Protein AF-A0AB73K663-F1 (afdb_monomer_lite)

Secondary structure (DSSP, 8-state):
-PPPPHHHHHHHHHHHHHTT-----EESTT--EEEESSS--EEEESTT--EEEE-SS--EEEESTT--EEEE-SS-EEEEESTT--EEEESSS-EEEEESTT--EEEE-SS-EEEEESTT--EEEESTT-EEEEESTT-EEEEESTT-EEEEESTT-EEEEESTT-EEEESSSEEEEEEE-TTS-EEEEEEEETTSEETTEE--TT-EEEE-TTS-EEEE-HHHHHHHH----

Radius of gyration: 21.31 Å; chains: 1; bounding box: 78×28×54 Å

Foldseek 3Di:
DDDDDPVVVVVVVVVVCVVPPDPAEFEEALTEEEEEDPPDHHEYAYANYEYEYEHNCEDYEYEEANHEYEYEDHVEEYEYEYHCHEYEYEDPPYEYEYEEACHEYEYEHLCYEYEYHEANYEWEYEHALYEWYYEYACYETEYEEFLYETEYHDHQYEYEYHWHFYKYAAQWHKYWYFFADPVGHTDDIFMDTQQDDTVVDHRHHGWMWDQDPVRDTDTDDPVRSCVRNDDDD

pLDDT: mean 89.31, std 12.71, range [42.0, 98.75]

Structure (mmCIF, N/CA/C/O backbone):
data_AF-A0AB73K663-F1
#
_entry.id   AF-A0AB73K663-F1
#
loop_
_atom_site.group_PDB
_atom_site.id
_atom_site.type_symbol
_atom_site.label_atom_id
_atom_site.label_alt_id
_atom_site.label_comp_id
_atom_site.label_asym_id
_atom_site.label_entity_id
_atom_site.label_seq_id
_atom_site.pdbx_PDB_ins_code
_atom_site.Cartn_x
_atom_site.Cartn_y
_atom_site.Cartn_z
_atom_site.occupancy
_atom_site.B_iso_or_equiv
_atom_site.auth_seq_id
_atom_site.auth_comp_id
_atom_site.auth_asym_id
_atom_site.auth_atom_id
_atom_site.pdbx_PDB_model_num
ATOM 1 N N . MET A 1 1 ? 56.878 -3.984 -24.489 1.00 47.00 1 MET A N 1
ATOM 2 C CA . MET A 1 1 ? 55.448 -3.986 -24.084 1.00 47.00 1 MET A CA 1
ATOM 3 C C . MET A 1 1 ? 54.931 -5.421 -24.028 1.00 47.00 1 MET A C 1
ATOM 5 O O . MET A 1 1 ? 55.036 -6.107 -25.037 1.00 47.00 1 MET A O 1
ATOM 9 N N . LYS A 1 2 ? 54.383 -5.896 -22.898 1.00 51.78 2 LYS A N 1
ATOM 10 C CA . LYS A 1 2 ? 53.690 -7.202 -22.848 1.00 51.78 2 LYS A CA 1
ATOM 11 C C . LYS A 1 2 ? 52.298 -7.058 -23.487 1.00 51.78 2 LYS A C 1
ATOM 13 O O . LYS A 1 2 ? 51.559 -6.154 -23.107 1.00 51.78 2 LYS A O 1
ATOM 18 N N . LYS A 1 3 ? 51.945 -7.912 -24.458 1.00 56.84 3 LYS A N 1
ATOM 19 C CA . LYS A 1 3 ? 50.601 -7.924 -25.075 1.00 56.84 3 LYS A CA 1
ATOM 20 C C . LYS A 1 3 ? 49.554 -8.358 -24.034 1.00 56.84 3 LYS A C 1
ATOM 22 O O . LYS A 1 3 ? 49.736 -9.376 -23.373 1.00 56.8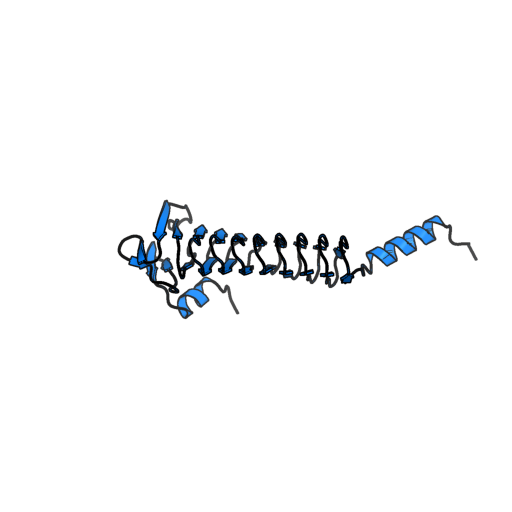4 3 LYS A O 1
ATOM 27 N N . GLU A 1 4 ? 48.461 -7.603 -23.905 1.00 71.69 4 GLU A N 1
ATOM 28 C CA . GLU A 1 4 ? 47.293 -7.982 -23.091 1.00 71.69 4 GLU A CA 1
ATOM 29 C C . GLU A 1 4 ? 46.678 -9.266 -23.683 1.00 71.69 4 GLU A C 1
ATOM 31 O O . GLU A 1 4 ? 46.256 -9.267 -24.841 1.00 71.69 4 GLU A O 1
ATOM 36 N N . ASN A 1 5 ? 46.643 -10.367 -22.919 1.00 82.94 5 ASN A N 1
ATOM 37 C CA . ASN A 1 5 ? 45.993 -11.605 -23.364 1.00 82.94 5 ASN A CA 1
ATOM 38 C C . ASN A 1 5 ? 44.483 -11.355 -23.563 1.00 82.94 5 ASN A C 1
ATOM 40 O O . ASN A 1 5 ? 43.844 -10.657 -22.771 1.00 82.94 5 ASN A O 1
ATOM 44 N N . PHE A 1 6 ? 43.914 -11.948 -24.613 1.00 76.25 6 PHE A N 1
ATOM 45 C CA . PHE A 1 6 ? 42.506 -11.871 -25.005 1.00 76.25 6 PHE A CA 1
ATOM 46 C C . PHE A 1 6 ? 41.534 -12.090 -23.832 1.00 76.25 6 PHE A C 1
ATOM 48 O O . PHE A 1 6 ? 40.562 -11.346 -23.692 1.00 76.25 6 PHE A O 1
ATOM 55 N N . LEU A 1 7 ? 41.850 -13.025 -22.928 1.00 71.38 7 LEU A N 1
ATOM 56 C CA . LEU A 1 7 ? 41.056 -13.297 -21.727 1.00 71.38 7 LEU A CA 1
ATOM 57 C C . LEU A 1 7 ? 40.954 -12.078 -20.787 1.00 71.38 7 LEU A C 1
ATOM 59 O O . LEU A 1 7 ? 39.864 -11.730 -20.336 1.00 71.38 7 LEU A O 1
ATOM 63 N N . ASN A 1 8 ? 42.056 -11.354 -20.563 1.00 80.38 8 ASN A N 1
ATOM 64 C CA . ASN A 1 8 ? 42.059 -10.140 -19.736 1.00 80.38 8 ASN A CA 1
ATOM 65 C C . ASN A 1 8 ? 41.263 -9.004 -20.396 1.00 80.38 8 ASN A C 1
ATOM 67 O O . ASN A 1 8 ? 40.557 -8.262 -19.712 1.00 80.38 8 ASN A O 1
ATOM 71 N N . LYS A 1 9 ? 41.292 -8.922 -21.732 1.00 82.56 9 LYS A N 1
ATOM 72 C CA . LYS A 1 9 ? 40.489 -7.971 -22.515 1.00 82.56 9 LYS A CA 1
ATOM 73 C C . LYS A 1 9 ? 38.982 -8.259 -22.400 1.00 82.56 9 LYS A C 1
ATOM 75 O O . LYS A 1 9 ? 38.191 -7.316 -22.335 1.00 82.56 9 LYS A O 1
ATOM 80 N N . ILE A 1 10 ? 38.585 -9.535 -22.318 1.00 78.50 10 ILE A N 1
ATOM 81 C CA . ILE A 1 10 ? 37.202 -9.962 -22.031 1.00 78.50 10 ILE A CA 1
ATOM 82 C C . ILE A 1 10 ? 36.814 -9.611 -20.591 1.00 78.50 10 ILE A C 1
ATOM 84 O O . ILE A 1 10 ? 35.824 -8.910 -20.393 1.00 78.50 10 ILE A O 1
ATOM 88 N N . ILE A 1 11 ? 37.615 -10.004 -19.594 1.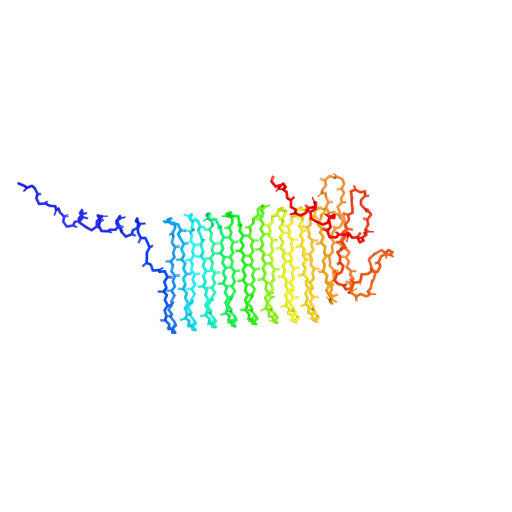00 78.31 11 ILE A N 1
ATOM 89 C CA . ILE A 1 11 ? 37.354 -9.711 -18.172 1.00 78.31 11 ILE A CA 1
ATOM 90 C C . ILE A 1 11 ? 37.218 -8.197 -17.941 1.00 78.31 11 ILE A C 1
ATOM 92 O O . ILE A 1 11 ? 36.313 -7.750 -17.236 1.00 78.31 11 ILE A O 1
ATOM 96 N N . ARG A 1 12 ? 38.058 -7.382 -18.592 1.00 79.19 12 ARG A N 1
ATOM 97 C CA . ARG A 1 12 ? 37.991 -5.914 -18.541 1.00 79.19 12 ARG A CA 1
ATOM 98 C C . ARG A 1 12 ? 36.731 -5.347 -19.206 1.00 79.19 12 ARG A C 1
ATOM 100 O O . ARG A 1 12 ? 36.163 -4.389 -18.683 1.00 79.19 12 ARG A O 1
ATOM 107 N N . LYS A 1 13 ? 36.264 -5.928 -20.321 1.00 70.00 13 LYS A N 1
ATOM 108 C CA . LYS A 1 13 ? 34.968 -5.573 -20.934 1.00 70.00 13 LYS A CA 1
ATOM 109 C C . LYS A 1 13 ? 33.795 -5.926 -20.019 1.00 70.00 13 LYS A C 1
ATOM 111 O O . LYS A 1 13 ? 32.935 -5.075 -19.821 1.00 70.00 13 LYS A O 1
ATOM 116 N N . LEU A 1 14 ? 33.785 -7.126 -19.438 1.00 65.56 14 LEU A N 1
ATOM 117 C CA . LEU A 1 14 ? 32.731 -7.580 -18.525 1.00 65.56 14 LEU A CA 1
ATOM 118 C C . LEU A 1 14 ? 32.664 -6.695 -17.276 1.00 65.56 14 LEU A C 1
ATOM 120 O O . LEU A 1 14 ? 31.609 -6.138 -16.994 1.00 65.56 14 LEU A O 1
ATOM 124 N N . LYS A 1 15 ? 33.793 -6.441 -16.598 1.00 65.19 15 LYS A N 1
ATOM 125 C CA . LYS A 1 15 ? 33.840 -5.500 -15.462 1.00 65.19 15 LYS A CA 1
ATOM 126 C C . LYS A 1 15 ? 33.312 -4.106 -15.832 1.00 65.19 15 LYS A C 1
ATOM 128 O O . LYS A 1 15 ? 32.588 -3.516 -15.043 1.00 65.19 15 LYS A O 1
ATOM 133 N N . LYS A 1 16 ? 33.606 -3.606 -17.040 1.00 60.12 16 LYS A N 1
ATOM 134 C CA . LYS A 1 16 ? 33.116 -2.306 -17.542 1.00 60.12 16 LYS A CA 1
ATOM 135 C C . LYS A 1 16 ? 31.622 -2.300 -17.917 1.00 60.12 16 LYS A C 1
ATOM 137 O O . LYS A 1 16 ? 31.024 -1.228 -17.921 1.00 60.12 16 LYS A O 1
ATOM 142 N N . LEU A 1 17 ? 31.039 -3.455 -18.248 1.00 54.88 17 LEU A N 1
ATOM 143 C CA . LEU A 1 17 ? 29.597 -3.631 -18.467 1.00 54.88 17 LEU A CA 1
ATOM 144 C C . LEU A 1 17 ? 28.854 -3.673 -17.127 1.00 54.88 17 LEU A C 1
ATOM 146 O O . LEU A 1 17 ? 27.936 -2.885 -16.915 1.00 54.88 17 LEU A O 1
ATOM 150 N N . PHE A 1 18 ? 29.308 -4.515 -16.194 1.00 54.59 18 PHE A N 1
ATOM 151 C CA . PHE A 1 18 ? 28.722 -4.617 -14.854 1.00 54.59 18 PHE A CA 1
ATOM 152 C C . PHE A 1 18 ? 28.886 -3.331 -14.030 1.00 54.59 18 PHE A C 1
ATOM 154 O O . PHE A 1 18 ? 27.997 -2.996 -13.260 1.00 54.59 18 PHE A O 1
ATOM 161 N N . SER A 1 19 ? 29.945 -2.540 -14.248 1.00 53.25 19 SER A N 1
ATOM 162 C CA . SER A 1 19 ? 30.101 -1.221 -13.616 1.00 53.25 19 SER A CA 1
ATOM 163 C C . SER A 1 19 ? 29.321 -0.084 -14.304 1.00 53.25 19 SER A C 1
ATOM 165 O O . SER A 1 19 ? 29.557 1.079 -13.978 1.00 53.25 19 SER A O 1
ATOM 167 N N . LYS A 1 20 ? 28.511 -0.366 -15.338 1.00 52.50 20 LYS A N 1
ATOM 168 C CA . LYS A 1 20 ? 27.787 0.641 -16.144 1.00 52.50 20 LYS A CA 1
ATOM 169 C C . LYS A 1 20 ? 26.475 0.102 -16.742 1.00 52.50 20 LYS A C 1
ATOM 171 O O . LYS A 1 20 ? 26.196 0.404 -17.905 1.00 52.50 20 LYS A O 1
ATOM 176 N N . SER A 1 21 ? 25.696 -0.709 -16.017 1.00 50.25 21 SER A N 1
ATOM 177 C CA . SER A 1 21 ? 24.482 -1.311 -16.599 1.00 50.25 21 SER A CA 1
ATOM 178 C C . SER A 1 21 ? 23.538 -0.217 -17.148 1.00 50.25 21 SER A C 1
ATOM 180 O O . SER A 1 21 ? 23.179 0.724 -16.442 1.00 50.25 21 SER A O 1
ATOM 182 N N . LYS A 1 22 ? 23.286 -0.263 -18.466 1.00 57.59 22 LYS A N 1
ATOM 183 C CA . LYS A 1 22 ? 22.646 0.806 -19.259 1.00 57.59 22 LYS A CA 1
ATOM 184 C C . LYS A 1 22 ? 21.790 0.240 -20.400 1.00 57.59 22 LYS A C 1
ATOM 186 O O . LYS A 1 22 ? 21.999 0.559 -21.569 1.00 57.59 22 LYS A O 1
ATOM 191 N N . ILE A 1 23 ? 20.809 -0.588 -20.059 1.00 58.38 23 ILE A N 1
ATOM 192 C CA . ILE A 1 23 ? 19.562 -0.632 -20.829 1.00 58.38 23 ILE A CA 1
ATOM 193 C C . ILE A 1 23 ? 18.526 -0.024 -19.894 1.00 58.38 23 ILE A C 1
ATOM 195 O O . ILE A 1 23 ? 18.179 -0.619 -18.880 1.00 58.38 23 ILE A O 1
ATOM 199 N N . ASN A 1 24 ? 18.141 1.216 -20.197 1.00 69.12 24 ASN A N 1
ATOM 200 C CA . ASN A 1 24 ? 17.258 2.022 -19.349 1.00 69.12 24 ASN A CA 1
ATOM 201 C C . ASN A 1 24 ? 15.938 2.358 -20.053 1.00 69.12 24 ASN A C 1
ATOM 203 O O . ASN A 1 24 ? 15.071 2.951 -19.425 1.00 69.12 24 ASN A O 1
ATOM 207 N N . LYS A 1 25 ? 15.807 2.021 -21.344 1.00 85.25 25 LYS A N 1
ATOM 208 C CA . LYS A 1 25 ? 14.566 2.097 -22.112 1.00 85.25 25 LYS A CA 1
ATOM 209 C C . LYS A 1 25 ? 14.544 1.002 -23.177 1.00 85.25 25 LYS A C 1
ATOM 211 O O . LYS A 1 25 ? 15.514 0.875 -23.926 1.00 85.25 25 LYS A O 1
ATOM 216 N N . THR A 1 26 ? 13.449 0.258 -23.265 1.00 89.06 26 THR A N 1
ATOM 217 C CA . THR A 1 26 ? 13.135 -0.643 -24.384 1.00 89.06 26 THR A CA 1
ATOM 218 C C . THR A 1 26 ? 11.791 -0.259 -25.002 1.00 89.06 26 THR A C 1
ATOM 220 O O . THR A 1 26 ? 10.928 0.308 -24.330 1.00 89.06 26 THR A O 1
ATOM 223 N N . LEU A 1 27 ? 11.637 -0.504 -26.305 1.00 92.19 27 LEU A N 1
ATOM 224 C CA . LEU A 1 27 ? 10.484 -0.083 -27.101 1.00 92.19 27 LEU A CA 1
ATOM 225 C C . LEU A 1 27 ? 10.046 -1.210 -28.034 1.00 92.19 27 LEU A C 1
ATOM 227 O O . LEU A 1 27 ? 10.890 -1.807 -28.699 1.00 92.19 27 LEU A O 1
ATOM 231 N N . GLY A 1 28 ? 8.735 -1.410 -28.155 1.00 90.94 28 GLY A N 1
ATOM 232 C CA . GLY A 1 28 ? 8.127 -2.372 -29.072 1.00 90.94 28 GLY A CA 1
ATOM 233 C C . GLY A 1 28 ? 7.597 -3.625 -28.377 1.00 90.94 28 GLY A C 1
ATOM 234 O O . GLY A 1 28 ? 7.756 -3.821 -27.172 1.00 90.94 28 GLY A O 1
ATOM 235 N N . LYS A 1 29 ? 6.924 -4.478 -29.155 1.00 92.44 29 LYS A N 1
ATOM 236 C CA . LYS A 1 29 ? 6.370 -5.751 -28.675 1.00 92.44 29 LYS A CA 1
ATOM 237 C C . LYS A 1 29 ? 7.499 -6.709 -28.283 1.00 92.44 29 LYS A C 1
ATOM 239 O O . LYS A 1 29 ? 8.509 -6.772 -28.981 1.00 92.44 29 LYS A O 1
ATOM 244 N N . ALA A 1 30 ? 7.316 -7.454 -27.194 1.00 91.88 30 ALA A N 1
ATOM 245 C CA . ALA A 1 30 ? 8.274 -8.432 -26.672 1.00 91.88 30 ALA A CA 1
ATOM 246 C C . ALA A 1 30 ? 9.674 -7.842 -26.390 1.00 91.88 30 ALA A C 1
ATOM 248 O O . ALA A 1 30 ? 10.694 -8.414 -26.775 1.00 91.88 30 ALA A O 1
ATOM 249 N N . SER A 1 31 ? 9.728 -6.680 -25.728 1.00 90.12 31 SER A N 1
ATOM 250 C CA . SER A 1 31 ? 10.958 -5.913 -25.485 1.00 90.12 31 SER A CA 1
ATOM 251 C C . SER A 1 31 ? 11.292 -5.805 -23.983 1.00 90.12 31 SER A C 1
ATOM 253 O O . SER A 1 31 ? 11.125 -4.737 -23.390 1.00 90.12 31 SER A O 1
ATOM 255 N N . PRO A 1 32 ? 11.765 -6.891 -23.339 1.00 90.19 32 PRO A N 1
ATOM 256 C CA . PRO A 1 32 ? 12.044 -6.939 -21.900 1.00 90.19 32 PRO A CA 1
ATOM 257 C C . PRO A 1 32 ? 13.270 -6.108 -21.481 1.00 90.19 32 PRO A C 1
ATOM 259 O O . PRO A 1 32 ? 14.216 -5.946 -22.253 1.00 90.19 32 PRO A O 1
ATOM 262 N N . CYS A 1 33 ? 13.303 -5.649 -20.224 1.00 85.25 33 CYS A N 1
ATOM 263 C CA . CYS A 1 33 ? 14.413 -4.882 -19.644 1.00 85.25 33 CYS A CA 1
ATOM 264 C C . CYS A 1 33 ? 14.878 -5.438 -18.285 1.00 85.25 33 CYS A C 1
ATOM 266 O O . CYS A 1 33 ? 14.091 -5.963 -17.499 1.00 85.25 33 CYS A O 1
ATOM 268 N N . VAL A 1 34 ? 16.171 -5.285 -17.980 1.00 87.88 34 VAL A N 1
ATOM 269 C CA . VAL A 1 34 ? 16.769 -5.616 -16.675 1.00 87.88 34 VAL A CA 1
ATOM 270 C C . VAL A 1 34 ? 17.766 -4.524 -16.282 1.00 87.88 34 VAL A C 1
ATOM 272 O O . VAL A 1 34 ? 18.630 -4.154 -17.076 1.00 87.88 34 VAL A O 1
ATOM 275 N N . THR A 1 35 ? 17.679 -4.027 -15.049 1.00 75.94 35 THR A N 1
ATOM 276 C CA . THR A 1 35 ? 18.525 -2.948 -14.516 1.00 75.94 35 THR A CA 1
ATOM 277 C C . THR A 1 35 ? 19.055 -3.299 -13.129 1.00 75.94 35 THR A C 1
ATOM 279 O O . THR A 1 35 ? 18.349 -3.892 -12.319 1.00 75.94 35 THR A O 1
ATOM 282 N N . LEU A 1 36 ? 20.292 -2.896 -12.828 1.00 72.94 36 LEU A N 1
ATOM 283 C CA . LEU A 1 36 ? 20.887 -3.019 -11.496 1.00 72.94 36 LEU A CA 1
ATOM 284 C C . LEU A 1 36 ? 21.568 -1.710 -11.043 1.00 72.94 36 LEU A C 1
ATOM 286 O O . LEU A 1 36 ? 21.831 -0.822 -11.857 1.00 72.94 36 LEU A O 1
ATOM 290 N N . MET A 1 37 ? 21.828 -1.610 -9.735 1.00 65.19 37 MET A N 1
ATOM 291 C CA . MET A 1 37 ? 22.565 -0.554 -9.016 1.00 65.19 37 MET A CA 1
ATOM 292 C C . MET A 1 37 ? 23.837 -0.077 -9.756 1.00 65.19 37 MET A C 1
ATOM 294 O O . MET A 1 37 ? 24.488 -0.865 -10.438 1.00 65.19 37 MET A O 1
ATOM 298 N N . SER A 1 38 ? 24.308 1.165 -9.621 1.00 57.31 38 SER A N 1
ATOM 299 C CA . SER A 1 38 ? 23.794 2.351 -8.918 1.00 57.31 38 SER A CA 1
ATOM 300 C C . SER A 1 38 ? 23.835 3.555 -9.898 1.00 57.31 38 SER A C 1
ATOM 302 O O . SER A 1 38 ? 24.778 3.679 -10.670 1.00 57.31 38 SER A O 1
ATOM 304 N N . GLU A 1 39 ? 22.852 4.459 -10.034 1.00 68.31 39 GLU A N 1
ATOM 305 C CA . GLU A 1 39 ? 21.677 4.717 -9.189 1.00 68.31 39 GLU A CA 1
ATOM 306 C C . GLU A 1 39 ? 20.292 4.439 -9.809 1.00 68.31 39 GLU A C 1
ATOM 308 O O . GLU A 1 39 ? 19.276 4.842 -9.255 1.00 68.31 39 GLU A O 1
ATOM 313 N N . SER A 1 40 ? 20.249 3.571 -10.830 1.00 66.06 40 SER A N 1
ATOM 314 C CA . SER A 1 40 ? 19.099 2.733 -11.270 1.00 66.06 40 SER A CA 1
ATOM 315 C C . SER A 1 40 ? 17.808 3.418 -11.767 1.00 66.06 40 SER A C 1
ATOM 317 O O . SER A 1 40 ? 17.081 4.047 -11.005 1.00 66.06 40 SER A O 1
ATOM 319 N N . LYS A 1 41 ? 17.469 3.173 -13.046 1.00 77.81 41 LYS A N 1
ATOM 320 C CA . LYS A 1 41 ? 16.155 3.411 -13.679 1.00 77.81 41 LYS A CA 1
ATOM 321 C C . LYS A 1 41 ? 15.930 2.416 -14.826 1.00 77.81 41 LYS A C 1
ATOM 323 O O . LYS A 1 41 ? 16.839 2.271 -15.643 1.00 77.81 41 LYS A O 1
ATOM 328 N N . SER A 1 42 ? 14.739 1.832 -14.941 1.00 81.38 42 SER A N 1
ATOM 329 C CA . SER A 1 42 ? 14.278 1.110 -16.140 1.00 81.38 42 SER A CA 1
ATOM 330 C C . SER A 1 42 ? 12.990 1.710 -16.703 1.00 81.38 42 SER A C 1
ATOM 332 O O . SER A 1 42 ? 12.135 2.179 -15.953 1.00 81.38 42 SER A O 1
ATOM 334 N N . GLU A 1 43 ? 12.846 1.668 -18.024 1.00 90.81 43 GLU A N 1
ATOM 335 C CA . GLU A 1 43 ? 11.631 2.010 -18.759 1.00 90.81 43 GLU A CA 1
ATOM 336 C C . GLU A 1 43 ? 11.382 0.940 -19.830 1.00 90.81 43 GLU A C 1
ATOM 338 O O . GLU A 1 43 ? 12.310 0.489 -20.501 1.00 90.81 43 GLU A O 1
ATOM 343 N N . THR A 1 44 ? 10.131 0.535 -20.004 1.00 91.38 44 THR A N 1
ATOM 344 C CA . THR A 1 44 ? 9.709 -0.385 -21.068 1.00 91.38 44 THR A CA 1
ATOM 345 C C . THR A 1 44 ? 8.390 0.115 -21.641 1.00 91.38 44 THR A C 1
ATOM 347 O O . THR A 1 44 ? 7.496 0.497 -20.885 1.00 91.38 44 THR A O 1
ATOM 350 N N . GLU A 1 45 ? 8.266 0.153 -22.966 1.00 95.44 45 GLU A N 1
ATOM 351 C CA . GLU A 1 45 ? 7.014 0.521 -23.630 1.00 95.44 45 GLU A CA 1
ATOM 352 C C . GLU A 1 45 ? 6.690 -0.463 -24.758 1.00 95.44 45 GLU A C 1
ATOM 354 O O . GLU A 1 45 ? 7.371 -0.517 -25.784 1.00 95.44 45 GLU A O 1
ATOM 359 N N . GLY A 1 46 ? 5.638 -1.249 -24.549 1.00 92.88 46 GLY A N 1
ATOM 360 C CA . GLY A 1 46 ? 5.135 -2.243 -25.485 1.00 92.88 46 GLY A CA 1
ATOM 361 C C . GLY A 1 46 ? 4.413 -3.395 -24.789 1.00 92.88 46 GLY A C 1
ATOM 362 O O . GLY A 1 46 ? 4.492 -3.570 -23.575 1.00 92.88 46 GLY A O 1
ATOM 363 N N . GLU A 1 47 ? 3.696 -4.177 -25.587 1.00 93.38 47 GLU A N 1
ATOM 364 C CA . GLU A 1 47 ? 3.036 -5.415 -25.168 1.00 93.38 47 GLU A CA 1
ATOM 365 C C . GLU A 1 47 ? 4.086 -6.520 -24.925 1.00 93.38 47 GLU A C 1
ATOM 367 O O . GLU A 1 47 ? 5.019 -6.656 -25.723 1.00 93.38 47 GLU A O 1
ATOM 372 N N . PHE A 1 48 ? 3.933 -7.334 -23.876 1.00 92.69 48 PHE A N 1
ATOM 373 C CA . PHE A 1 48 ? 4.896 -8.381 -23.475 1.00 92.69 48 PHE A CA 1
ATOM 374 C C . PHE A 1 48 ? 6.312 -7.868 -23.135 1.00 92.69 48 PHE A C 1
ATOM 376 O O . PHE A 1 48 ? 7.310 -8.537 -23.418 1.00 92.69 48 PHE A O 1
ATOM 383 N N . SER A 1 49 ? 6.428 -6.686 -22.533 1.00 93.81 49 SER A N 1
ATOM 384 C CA . SER A 1 49 ? 7.706 -6.018 -22.245 1.00 93.81 49 SER A CA 1
ATOM 385 C C . SER A 1 49 ? 7.950 -5.903 -20.730 1.00 93.81 49 SER A C 1
ATOM 387 O O . SER A 1 49 ? 7.803 -4.823 -20.162 1.00 93.81 49 SER A O 1
ATOM 389 N N . PRO A 1 50 ? 8.301 -7.007 -20.038 1.00 93.56 50 PRO A N 1
ATOM 390 C CA . PRO A 1 50 ? 8.528 -7.007 -18.594 1.00 93.56 50 PRO A CA 1
ATOM 391 C C . PRO A 1 50 ? 9.803 -6.249 -18.194 1.00 93.56 50 PRO A C 1
ATOM 393 O O . PRO A 1 50 ? 10.772 -6.201 -18.956 1.00 93.56 50 PRO A O 1
ATOM 396 N N . SER A 1 51 ? 9.846 -5.736 -16.960 1.00 92.06 51 SER A N 1
ATOM 397 C CA . SER A 1 51 ? 11.035 -5.089 -16.386 1.00 92.06 51 SER A CA 1
ATOM 398 C C . SER A 1 51 ? 11.444 -5.663 -15.026 1.00 92.06 51 SER A C 1
ATOM 400 O O . SER A 1 51 ? 10.606 -5.931 -14.169 1.00 92.06 51 SER A O 1
ATOM 402 N N . ALA A 1 52 ? 12.750 -5.790 -14.789 1.00 91.25 52 ALA A N 1
ATOM 403 C CA . ALA A 1 52 ? 13.319 -6.088 -13.474 1.00 91.25 52 ALA A CA 1
ATOM 404 C C . ALA A 1 52 ? 14.348 -5.019 -13.065 1.00 91.25 52 ALA A C 1
ATOM 406 O O . ALA A 1 52 ? 15.168 -4.604 -13.882 1.00 91.25 52 ALA A O 1
ATOM 407 N N . THR A 1 53 ? 14.340 -4.555 -11.812 1.00 85.69 53 THR A N 1
ATOM 408 C CA . THR A 1 53 ? 15.286 -3.547 -11.293 1.00 85.69 53 THR A CA 1
ATOM 409 C C . THR A 1 53 ? 15.790 -3.870 -9.880 1.00 85.69 53 THR A C 1
ATOM 411 O O . THR A 1 53 ? 15.024 -3.856 -8.930 1.00 85.69 53 THR A O 1
ATOM 414 N N . LEU A 1 54 ? 17.092 -4.090 -9.697 1.00 81.19 54 LEU A N 1
ATOM 415 C CA . LEU A 1 54 ? 17.721 -4.294 -8.376 1.00 81.19 54 LEU A CA 1
ATOM 416 C 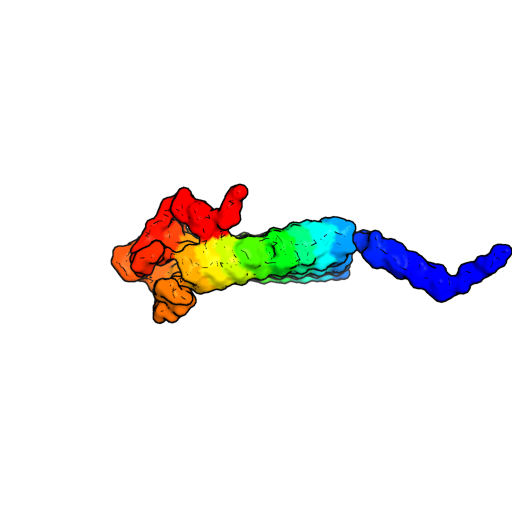C . LEU A 1 54 ? 18.640 -3.099 -8.056 1.00 81.19 54 LEU A C 1
ATOM 418 O O . LEU A 1 54 ? 19.756 -3.057 -8.562 1.00 81.19 54 LEU A O 1
ATOM 422 N N . GLY A 1 55 ? 18.183 -2.090 -7.311 1.00 71.25 55 GLY A N 1
ATOM 423 C CA . GLY A 1 55 ? 18.791 -0.748 -7.285 1.00 71.25 55 GLY A CA 1
ATOM 424 C C . GLY A 1 55 ? 19.555 -0.326 -6.017 1.00 71.25 55 GLY A C 1
ATOM 425 O O . GLY A 1 55 ? 19.424 -0.914 -4.963 1.00 71.25 55 GLY A O 1
ATOM 426 N N . ILE A 1 56 ? 20.354 0.737 -6.155 1.00 67.06 56 ILE A N 1
ATOM 427 C CA . ILE A 1 56 ? 20.756 1.727 -5.126 1.00 67.06 56 ILE A CA 1
ATOM 428 C C . ILE A 1 56 ? 20.913 2.997 -5.968 1.00 67.06 56 ILE A C 1
ATOM 430 O O . ILE A 1 56 ? 22.012 3.228 -6.437 1.00 67.06 56 ILE A O 1
ATOM 434 N N . GLN A 1 57 ? 19.892 3.752 -6.390 1.00 71.06 57 GLN A N 1
ATOM 435 C CA . GLN A 1 57 ? 18.754 4.226 -5.606 1.00 71.06 57 GLN A CA 1
ATOM 436 C C . GLN A 1 57 ? 17.364 4.011 -6.274 1.00 71.06 57 GLN A C 1
ATOM 438 O O . GLN A 1 57 ? 16.412 4.691 -5.916 1.00 71.06 57 GLN A O 1
ATOM 443 N N . SER A 1 58 ? 17.222 3.007 -7.151 1.00 72.12 58 SER A N 1
ATOM 444 C CA . SER A 1 58 ? 15.972 2.430 -7.710 1.00 72.12 58 SER A CA 1
ATOM 445 C C . SER A 1 58 ? 14.975 3.289 -8.513 1.00 72.12 58 SER A C 1
ATOM 447 O O . SER A 1 58 ? 14.619 4.410 -8.158 1.00 72.12 58 SER A O 1
ATOM 449 N N . GLN A 1 59 ? 14.413 2.666 -9.561 1.00 78.69 59 GLN A N 1
ATOM 450 C CA . GLN A 1 59 ? 13.194 3.055 -10.295 1.00 78.69 59 GLN A CA 1
ATOM 451 C C . GLN A 1 59 ? 12.891 2.019 -11.392 1.00 78.69 59 GLN A C 1
ATOM 453 O O . GLN A 1 59 ? 13.793 1.675 -12.155 1.00 78.69 59 GLN A O 1
ATOM 458 N N . SER A 1 60 ? 11.631 1.624 -11.564 1.00 82.75 60 SER A N 1
ATOM 459 C CA . SER A 1 60 ? 11.153 0.969 -12.790 1.00 82.75 60 SER A CA 1
ATOM 460 C C . SER A 1 60 ? 9.840 1.570 -13.285 1.00 82.75 60 SER A C 1
ATOM 462 O O . SER A 1 60 ? 9.002 2.004 -12.490 1.00 82.75 60 SER A O 1
ATOM 464 N N . TYR A 1 61 ? 9.679 1.612 -14.607 1.00 93.44 61 TYR A N 1
ATOM 465 C CA . TYR A 1 61 ? 8.440 1.963 -15.290 1.00 93.44 61 TYR A CA 1
ATOM 466 C C . TYR A 1 61 ? 8.160 0.967 -16.421 1.00 93.44 61 TYR A C 1
ATOM 468 O O . TYR A 1 61 ? 9.027 0.715 -17.262 1.00 93.44 61 TYR A O 1
ATOM 476 N N . THR A 1 62 ? 6.953 0.411 -16.464 1.00 94.88 62 THR A N 1
ATOM 477 C CA . THR A 1 62 ? 6.468 -0.372 -17.606 1.00 94.88 62 THR A CA 1
ATOM 478 C C . THR A 1 62 ? 5.169 0.215 -18.129 1.00 94.88 62 THR A C 1
ATOM 480 O O . THR A 1 62 ? 4.322 0.672 -17.359 1.00 94.88 62 THR A O 1
ATOM 483 N N . LYS A 1 63 ? 5.026 0.229 -19.452 1.00 97.06 63 LYS A N 1
ATOM 484 C CA . LYS A 1 63 ? 3.820 0.672 -20.141 1.00 97.06 63 LYS A CA 1
ATOM 485 C C . LYS A 1 63 ? 3.467 -0.312 -21.248 1.00 97.06 63 LYS A C 1
ATOM 487 O O . LYS A 1 63 ? 4.297 -0.604 -22.105 1.00 97.06 63 LYS A O 1
ATOM 492 N N . GLY A 1 64 ? 2.225 -0.769 -21.261 1.00 95.31 64 GLY A N 1
ATOM 493 C CA . GLY A 1 64 ? 1.717 -1.771 -22.188 1.00 95.31 64 GLY A CA 1
ATOM 494 C C . GLY A 1 64 ? 1.193 -3.003 -21.463 1.00 95.31 64 GLY A C 1
ATOM 495 O O . GLY A 1 64 ? 1.427 -3.201 -20.267 1.00 95.31 64 GLY A O 1
ATOM 496 N N . ASP A 1 65 ? 0.451 -3.812 -22.205 1.00 95.62 65 ASP A N 1
ATOM 497 C CA . ASP A 1 65 ? -0.246 -4.971 -21.664 1.00 95.62 65 ASP A CA 1
ATOM 498 C C . ASP A 1 65 ? 0.705 -6.165 -21.519 1.00 95.62 65 ASP A C 1
ATOM 500 O O . ASP A 1 65 ? 1.627 -6.348 -22.320 1.00 95.62 65 ASP A O 1
ATOM 504 N N . LEU A 1 66 ? 0.470 -6.994 -20.499 1.00 96.00 66 LEU A N 1
ATOM 505 C CA . LEU A 1 66 ? 1.280 -8.177 -20.182 1.00 96.00 66 LEU A CA 1
ATOM 506 C C . LEU A 1 66 ? 2.758 -7.824 -19.896 1.00 96.00 66 LEU A C 1
ATOM 508 O O . LEU A 1 66 ? 3.670 -8.598 -20.193 1.00 96.00 66 LEU A O 1
ATOM 512 N N . SER A 1 67 ? 2.988 -6.651 -19.293 1.00 96.06 67 SER A N 1
ATOM 513 C CA . SER A 1 67 ? 4.309 -6.052 -19.039 1.00 96.06 67 SER A CA 1
ATOM 514 C C . SER A 1 67 ? 4.560 -5.866 -17.531 1.00 96.06 67 SER A C 1
ATOM 516 O O . SER A 1 67 ? 4.525 -4.740 -17.023 1.00 96.06 67 SER A O 1
ATOM 518 N N . PRO A 1 68 ? 4.786 -6.961 -16.776 1.00 96.19 68 PRO A N 1
ATOM 519 C CA . PRO A 1 68 ? 4.997 -6.922 -15.330 1.00 96.19 68 PRO A CA 1
ATOM 520 C C . PRO A 1 68 ? 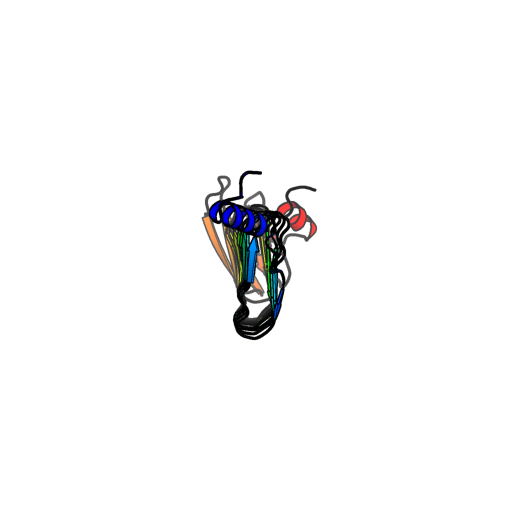6.309 -6.229 -14.936 1.00 96.19 68 PRO A C 1
ATOM 522 O O . PRO A 1 68 ? 7.270 -6.206 -15.707 1.00 96.19 68 PRO A O 1
ATOM 525 N N . SER A 1 69 ? 6.380 -5.731 -13.700 1.00 94.50 69 SER A N 1
ATOM 526 C CA . SER A 1 69 ? 7.583 -5.115 -13.133 1.00 94.50 69 SER A CA 1
ATOM 527 C C . SER A 1 69 ? 7.961 -5.680 -11.765 1.00 94.50 69 SER A C 1
ATOM 529 O O . SER A 1 69 ? 7.099 -5.921 -10.919 1.00 94.50 69 SER A O 1
ATOM 531 N N . ALA A 1 70 ? 9.260 -5.837 -11.518 1.00 93.44 70 ALA A N 1
ATOM 532 C CA . ALA A 1 70 ? 9.811 -6.194 -10.213 1.00 93.44 70 ALA A CA 1
ATOM 533 C C . ALA A 1 70 ? 10.962 -5.253 -9.824 1.00 93.44 70 ALA A C 1
ATOM 535 O O . ALA A 1 70 ? 11.885 -5.055 -10.614 1.00 93.44 70 ALA A O 1
ATOM 536 N N . THR A 1 71 ? 10.947 -4.723 -8.598 1.00 90.44 71 THR A N 1
ATOM 537 C CA . THR A 1 71 ? 12.000 -3.864 -8.036 1.00 90.44 71 THR A CA 1
ATOM 538 C C . THR A 1 71 ? 12.468 -4.352 -6.655 1.00 90.44 71 THR A C 1
ATOM 540 O O . THR A 1 71 ? 11.661 -4.776 -5.832 1.00 90.44 71 THR A O 1
ATOM 543 N N . LEU A 1 72 ? 13.767 -4.271 -6.367 1.00 82.12 72 LEU A N 1
ATOM 544 C CA . LEU A 1 72 ? 14.384 -4.637 -5.082 1.00 82.12 72 LEU A CA 1
ATOM 545 C C . LEU A 1 72 ? 15.450 -3.572 -4.733 1.00 82.12 72 LEU A C 1
ATOM 547 O O . LEU A 1 72 ? 16.264 -3.241 -5.595 1.00 82.12 72 LEU A O 1
ATOM 551 N N . GLY A 1 73 ? 15.372 -2.962 -3.546 1.00 81.75 73 GLY A N 1
ATOM 552 C CA . GLY A 1 73 ? 15.956 -1.641 -3.237 1.00 81.75 73 GLY A CA 1
ATOM 553 C C . GLY A 1 73 ? 17.436 -1.613 -2.855 1.00 81.75 73 GLY A C 1
ATOM 554 O O . GLY A 1 73 ? 18.113 -2.638 -2.864 1.00 81.75 73 GLY A O 1
ATOM 555 N N . TYR A 1 74 ? 18.021 -0.457 -2.508 1.00 72.12 74 TYR A N 1
ATOM 556 C CA . TYR A 1 74 ? 17.520 0.914 -2.223 1.00 72.12 74 TYR A CA 1
ATOM 557 C C . TYR A 1 74 ? 17.221 1.775 -3.485 1.00 72.12 74 TYR A C 1
ATOM 559 O O . TYR A 1 74 ? 17.634 1.403 -4.577 1.00 72.12 74 TYR A O 1
ATOM 567 N N . ASN A 1 75 ? 16.573 2.953 -3.526 1.00 72.00 75 ASN A N 1
ATOM 568 C CA . ASN A 1 75 ? 15.619 3.637 -2.656 1.00 72.00 75 ASN A CA 1
ATOM 569 C C . ASN A 1 75 ? 14.235 3.528 -3.347 1.00 72.00 75 ASN A C 1
ATOM 571 O O . ASN A 1 75 ? 13.789 4.387 -4.109 1.00 72.00 75 ASN A O 1
ATOM 575 N N . SER A 1 76 ? 13.667 2.341 -3.215 1.00 75.88 76 SER A N 1
ATOM 576 C CA . SER A 1 76 ? 12.744 1.634 -4.105 1.00 75.88 76 SER A CA 1
ATOM 577 C C . SER A 1 76 ? 11.526 2.372 -4.698 1.00 75.88 76 SER A C 1
ATOM 579 O O . SER A 1 76 ? 10.679 2.903 -3.980 1.00 75.88 76 SER A O 1
ATOM 581 N N . LYS A 1 77 ? 11.338 2.253 -6.029 1.00 75.50 77 LYS A N 1
ATOM 582 C CA . LYS A 1 77 ? 10.096 2.603 -6.760 1.00 75.50 77 LYS A CA 1
ATOM 583 C C . LYS A 1 77 ? 9.832 1.656 -7.940 1.00 75.50 77 LYS A C 1
ATOM 585 O O . LYS A 1 77 ? 10.752 1.383 -8.710 1.00 75.50 77 LYS A O 1
ATOM 590 N N . SER A 1 78 ? 8.579 1.249 -8.138 1.00 90.06 78 SER A N 1
ATOM 591 C CA . SER A 1 78 ? 8.086 0.586 -9.360 1.00 90.06 78 SER A CA 1
ATOM 592 C C . SER A 1 78 ? 6.762 1.207 -9.809 1.00 90.06 78 SER A C 1
ATOM 594 O O . SER A 1 78 ? 5.931 1.537 -8.961 1.00 90.06 78 SER A O 1
ATOM 596 N N . LYS A 1 79 ? 6.557 1.368 -11.120 1.00 96.06 79 LYS A N 1
ATOM 597 C CA . LYS A 1 79 ? 5.273 1.751 -11.722 1.00 96.06 79 LYS A CA 1
ATOM 598 C C . LYS A 1 79 ? 4.972 0.880 -12.944 1.00 96.06 79 LYS A C 1
ATOM 600 O O . LYS A 1 79 ? 5.822 0.764 -13.819 1.00 96.06 79 LYS A O 1
ATOM 605 N N . THR A 1 80 ? 3.750 0.378 -13.066 1.00 96.88 80 THR A N 1
ATOM 606 C CA . THR A 1 80 ? 3.244 -0.230 -14.307 1.00 96.88 80 THR A CA 1
ATOM 607 C C . THR A 1 80 ? 1.971 0.465 -14.792 1.00 96.88 80 THR A C 1
ATOM 609 O O . THR A 1 80 ? 1.235 1.055 -13.995 1.00 96.88 80 THR A O 1
ATOM 612 N N . ASP A 1 81 ? 1.728 0.431 -16.100 1.00 97.69 81 ASP A N 1
ATOM 613 C CA . ASP A 1 81 ? 0.538 0.985 -16.753 1.00 97.69 81 ASP A CA 1
ATOM 614 C C . ASP A 1 81 ? 0.119 0.088 -17.932 1.00 97.69 81 ASP A C 1
ATOM 616 O O . ASP A 1 81 ? 0.790 0.056 -18.963 1.00 97.69 81 ASP A O 1
ATOM 620 N N . GLY A 1 82 ? -0.949 -0.691 -17.764 1.00 95.56 82 GLY A N 1
ATOM 621 C CA . GLY A 1 82 ? -1.438 -1.646 -18.762 1.00 95.56 82 GLY A CA 1
ATOM 622 C C . GLY A 1 82 ? -2.306 -2.757 -18.172 1.00 95.56 82 GLY A C 1
ATOM 623 O O . GLY A 1 82 ? -2.435 -2.900 -16.952 1.00 95.56 82 GLY A O 1
ATOM 624 N N . TRP A 1 83 ? -2.924 -3.546 -19.045 1.00 96.56 83 TRP A N 1
ATOM 625 C CA . TRP A 1 83 ? -3.715 -4.726 -18.699 1.00 96.56 83 TRP A CA 1
ATOM 626 C C . TRP A 1 83 ? -2.812 -5.910 -18.336 1.00 96.56 83 TRP A C 1
ATOM 628 O O . TRP A 1 83 ? -1.855 -6.199 -19.052 1.00 96.56 83 TRP A O 1
ATOM 638 N N . PHE A 1 84 ? -3.111 -6.611 -17.237 1.00 95.19 84 PHE A N 1
ATOM 639 C CA . PHE A 1 84 ? -2.289 -7.724 -16.731 1.00 95.19 84 PHE A CA 1
ATOM 640 C C . PHE A 1 84 ? -0.797 -7.369 -16.544 1.00 95.19 84 PHE A C 1
ATOM 642 O O . PHE A 1 84 ? 0.095 -8.177 -16.813 1.00 95.19 84 PHE A O 1
ATOM 649 N N . SER A 1 85 ? -0.517 -6.166 -16.042 1.00 96.12 85 SER A N 1
ATOM 650 C CA . SER A 1 85 ? 0.840 -5.649 -15.815 1.00 96.12 85 SER A CA 1
ATOM 651 C C . SER A 1 85 ? 1.100 -5.466 -14.311 1.00 96.12 85 SER A C 1
ATOM 653 O O . SER A 1 85 ? 1.061 -4.340 -13.812 1.00 96.12 85 SER A O 1
ATOM 655 N N . PRO A 1 86 ? 1.319 -6.553 -13.541 1.00 96.75 86 PRO A N 1
ATOM 656 C CA . PRO A 1 86 ? 1.526 -6.485 -12.096 1.00 96.75 86 PRO A CA 1
ATOM 657 C C . PRO A 1 86 ? 2.867 -5.851 -11.704 1.00 96.75 86 PRO A C 1
ATOM 659 O O . PRO A 1 86 ? 3.822 -5.861 -12.477 1.00 96.75 86 PRO A O 1
ATOM 662 N N . SER A 1 87 ? 2.956 -5.359 -10.467 1.00 96.12 87 SER A N 1
ATOM 663 C CA . SER A 1 87 ? 4.156 -4.729 -9.903 1.00 96.12 87 SER A CA 1
ATOM 664 C C . SER A 1 87 ? 4.542 -5.329 -8.550 1.00 96.12 87 SER A C 1
ATOM 666 O O . SER A 1 87 ? 3.696 -5.474 -7.669 1.00 96.12 87 SER A O 1
ATOM 668 N N . ALA A 1 88 ? 5.825 -5.602 -8.327 1.00 94.62 88 ALA A N 1
ATOM 669 C CA . ALA A 1 88 ? 6.363 -5.979 -7.019 1.00 94.62 88 ALA A CA 1
ATOM 670 C C . ALA A 1 88 ? 7.546 -5.081 -6.632 1.00 94.62 88 ALA A C 1
ATOM 672 O O . ALA A 1 88 ? 8.441 -4.880 -7.447 1.00 94.62 88 ALA A O 1
ATOM 673 N N . THR A 1 89 ? 7.588 -4.580 -5.394 1.00 93.69 89 THR A N 1
ATOM 674 C CA . THR A 1 89 ? 8.723 -3.796 -4.874 1.00 93.69 89 THR A CA 1
ATOM 675 C C . THR A 1 89 ? 9.136 -4.272 -3.481 1.00 93.69 89 THR A C 1
ATOM 677 O O . THR A 1 89 ? 8.289 -4.436 -2.609 1.00 93.69 89 THR A O 1
ATOM 680 N N . LEU A 1 90 ? 10.428 -4.466 -3.223 1.00 86.06 90 LEU A N 1
ATOM 681 C CA . LEU A 1 90 ? 10.939 -4.856 -1.905 1.00 86.06 90 LEU A CA 1
ATOM 682 C C . LEU A 1 90 ? 12.080 -3.926 -1.435 1.00 86.06 90 LEU A C 1
ATOM 684 O O . LEU A 1 90 ? 12.770 -3.322 -2.254 1.00 86.06 90 LEU A O 1
ATOM 688 N N . GLU A 1 91 ? 12.166 -3.770 -0.109 1.00 81.50 91 GLU A N 1
ATOM 689 C CA . GLU A 1 91 ? 12.894 -2.779 0.726 1.00 81.50 91 GLU A CA 1
ATOM 690 C C . GLU A 1 91 ? 14.195 -2.192 0.156 1.00 81.50 91 GLU A C 1
ATOM 692 O O . GLU A 1 91 ? 14.977 -2.888 -0.482 1.00 81.50 91 GLU A O 1
ATOM 697 N N . GLU A 1 92 ? 14.529 -0.921 0.372 1.00 69.44 92 GLU A N 1
ATOM 698 C CA . GLU A 1 92 ? 13.937 0.179 1.176 1.00 69.44 92 GLU A CA 1
ATOM 699 C C . GLU A 1 92 ? 13.928 1.453 0.284 1.00 69.44 92 GLU A C 1
ATOM 701 O O . GLU A 1 92 ? 14.609 1.433 -0.732 1.00 69.44 92 GLU A O 1
ATOM 706 N N . ASN A 1 93 ? 13.245 2.588 0.494 1.00 72.00 93 ASN A N 1
ATOM 707 C CA . ASN A 1 93 ? 11.983 2.863 1.194 1.00 72.00 93 ASN A CA 1
ATOM 708 C C . ASN A 1 93 ? 10.853 2.692 0.170 1.00 72.00 93 ASN A C 1
ATOM 710 O O . ASN A 1 93 ? 10.617 3.556 -0.678 1.00 72.00 93 ASN A O 1
ATOM 714 N N . SER A 1 94 ? 10.231 1.521 0.166 1.00 76.69 94 SER A N 1
ATOM 715 C CA . SER A 1 94 ? 9.625 0.987 -1.050 1.00 76.69 94 SER A CA 1
ATOM 716 C C . SER A 1 94 ? 8.266 1.560 -1.413 1.00 76.69 94 SER A C 1
ATOM 718 O O . SER A 1 94 ? 7.329 1.533 -0.619 1.00 76.69 94 SER A O 1
ATOM 720 N N . LYS A 1 95 ? 8.130 1.969 -2.679 1.00 91.31 95 LYS A N 1
ATOM 721 C CA . LYS A 1 95 ? 6.849 2.328 -3.299 1.00 91.31 95 LYS A CA 1
ATOM 722 C C . LYS A 1 95 ? 6.570 1.472 -4.532 1.00 91.31 95 LYS A C 1
ATOM 724 O O . LYS A 1 95 ? 7.475 1.167 -5.312 1.00 91.31 95 LYS A O 1
ATOM 729 N N . SER A 1 96 ? 5.312 1.110 -4.740 1.00 93.50 96 SER A N 1
ATOM 730 C CA . SER A 1 96 ? 4.867 0.385 -5.930 1.00 93.50 96 SER A CA 1
ATOM 731 C C . SER A 1 96 ? 3.531 0.947 -6.411 1.00 93.50 96 SER A C 1
ATOM 733 O O . SER A 1 96 ? 2.643 1.214 -5.601 1.00 93.50 96 SER A O 1
ATOM 735 N N . GLN A 1 97 ? 3.389 1.166 -7.716 1.00 97.00 97 GLN A N 1
ATOM 736 C CA . GLN A 1 97 ? 2.151 1.633 -8.331 1.00 97.00 97 GLN A CA 1
ATOM 737 C C . GLN A 1 97 ? 1.795 0.781 -9.551 1.00 97.00 97 GLN A C 1
ATOM 739 O O . GLN A 1 97 ? 2.658 0.424 -10.345 1.00 97.00 97 GLN A O 1
ATOM 744 N N . THR A 1 98 ? 0.509 0.520 -9.739 1.00 97.19 98 THR A N 1
ATOM 745 C CA . THR A 1 98 ? -0.043 -0.077 -10.962 1.00 97.19 98 THR A CA 1
ATOM 746 C C . THR A 1 98 ? -1.225 0.753 -11.450 1.00 97.19 98 THR A C 1
ATOM 748 O O . THR A 1 98 ? -1.967 1.344 -10.656 1.00 97.19 98 THR A O 1
ATOM 751 N N . GLN A 1 99 ? -1.405 0.788 -12.762 1.00 97.62 99 GLN A N 1
ATOM 752 C CA . GLN A 1 99 ? -2.579 1.334 -13.424 1.00 97.62 99 GLN A CA 1
ATOM 753 C C . GLN A 1 99 ? -3.010 0.366 -14.533 1.00 97.62 99 GLN A C 1
ATOM 755 O O . GLN A 1 99 ? -2.166 -0.239 -15.188 1.00 97.62 99 GLN A O 1
ATOM 760 N N . GLY A 1 100 ? -4.318 0.186 -14.708 1.00 94.62 100 GLY A N 1
ATOM 761 C CA . GLY A 1 100 ? -4.890 -0.783 -15.645 1.00 94.62 100 GLY A CA 1
ATOM 762 C C . GLY A 1 100 ? -5.585 -1.950 -14.944 1.00 94.62 100 GLY A C 1
ATOM 763 O O . GLY A 1 100 ? -5.535 -2.087 -13.722 1.00 94.62 100 GLY A O 1
ATOM 764 N N . VAL A 1 101 ? -6.311 -2.751 -15.722 1.00 96.00 101 VAL A N 1
ATOM 765 C CA . VAL A 1 101 ? -7.183 -3.839 -15.242 1.00 96.00 101 VAL A CA 1
ATOM 766 C C . VAL A 1 101 ? -6.373 -5.119 -15.000 1.00 96.00 101 VAL A C 1
ATOM 768 O O . VAL A 1 101 ? -5.452 -5.421 -15.757 1.00 96.00 101 VAL A O 1
ATOM 771 N N . CYS A 1 102 ? -6.729 -5.884 -13.964 1.00 95.00 102 CYS A N 1
ATOM 772 C CA . CYS A 1 102 ? -6.032 -7.113 -13.557 1.00 95.00 102 CYS A CA 1
ATOM 773 C C . CYS A 1 102 ? -4.524 -6.932 -13.269 1.00 95.00 102 CYS A C 1
ATOM 775 O O . CYS A 1 102 ? -3.727 -7.844 -13.495 1.00 95.00 102 CYS A O 1
ATOM 777 N N . SER A 1 103 ? -4.127 -5.763 -12.760 1.00 95.69 103 SER A N 1
ATOM 778 C CA . SER A 1 103 ? -2.729 -5.376 -12.520 1.00 95.69 103 SER A CA 1
ATOM 779 C C . SER A 1 103 ? -2.459 -5.233 -11.014 1.00 95.69 103 SER A C 1
ATOM 781 O O . SER A 1 103 ? -2.557 -4.132 -10.477 1.00 95.69 103 SER A O 1
ATOM 783 N N . PRO A 1 104 ? -2.188 -6.332 -10.279 1.00 95.94 104 PRO A N 1
ATOM 784 C CA . PRO A 1 104 ? -1.933 -6.292 -8.839 1.00 95.94 104 PRO A CA 1
ATOM 785 C C . PRO A 1 104 ? -0.532 -5.779 -8.473 1.00 95.94 104 PRO A C 1
ATOM 787 O O . PRO A 1 104 ? 0.414 -5.851 -9.254 1.00 95.94 104 PRO A O 1
ATOM 790 N N . CYS A 1 105 ? -0.399 -5.275 -7.250 1.00 94.38 105 CYS A N 1
ATOM 791 C CA . CYS A 1 105 ? 0.724 -4.494 -6.760 1.00 94.38 105 CYS A CA 1
ATOM 792 C C . CYS A 1 105 ? 1.111 -4.896 -5.331 1.00 94.38 105 CYS A C 1
ATOM 794 O O . CYS A 1 105 ? 0.345 -4.668 -4.390 1.00 94.38 105 CYS A O 1
ATOM 796 N N . THR A 1 106 ? 2.325 -5.407 -5.145 1.00 96.56 106 THR A N 1
ATOM 797 C CA . THR A 1 106 ? 2.827 -5.862 -3.840 1.00 96.56 106 THR A CA 1
ATOM 798 C C . THR A 1 106 ? 4.048 -5.060 -3.403 1.00 96.56 106 THR A C 1
ATOM 800 O O . THR A 1 106 ? 4.965 -4.856 -4.201 1.00 96.56 106 THR A O 1
ATOM 803 N N . THR A 1 107 ? 4.098 -4.661 -2.129 1.00 95.44 107 THR A N 1
ATOM 804 C CA . THR A 1 107 ? 5.285 -4.035 -1.527 1.00 95.44 107 THR A CA 1
ATOM 805 C C . THR A 1 107 ? 5.682 -4.697 -0.200 1.00 95.44 107 THR A C 1
ATOM 807 O O . THR A 1 107 ? 4.825 -4.927 0.647 1.00 95.44 107 THR A O 1
ATOM 810 N N . 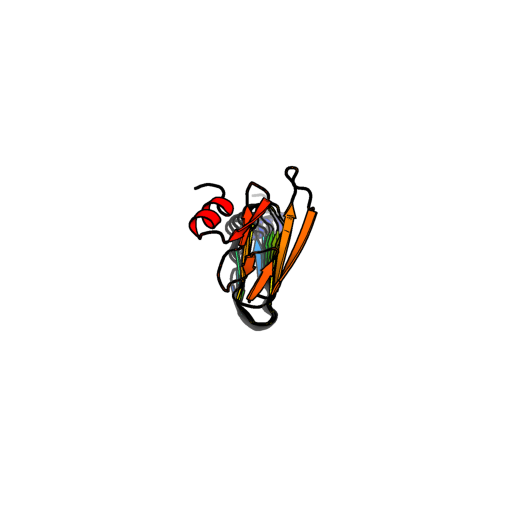LEU A 1 108 ? 6.977 -4.958 0.012 1.00 93.56 108 LEU A N 1
ATOM 811 C CA . LEU A 1 108 ? 7.562 -5.213 1.342 1.00 93.56 108 LEU A CA 1
ATOM 812 C C . LEU A 1 108 ? 8.363 -3.972 1.771 1.00 93.56 108 LEU A C 1
ATOM 814 O O . LEU A 1 108 ? 9.073 -3.389 0.939 1.00 93.56 108 LEU A O 1
ATOM 818 N N . GLY A 1 109 ? 8.245 -3.561 3.034 1.00 87.56 109 GLY A N 1
ATOM 819 C CA . GLY A 1 109 ? 8.982 -2.431 3.608 1.00 87.56 109 GLY A CA 1
ATOM 820 C C . GLY A 1 109 ? 8.553 -2.069 5.029 1.00 87.56 109 GLY A C 1
ATOM 821 O O . GLY A 1 109 ? 7.364 -1.909 5.277 1.00 87.56 109 GLY A O 1
ATOM 822 N N . LYS A 1 110 ? 9.503 -1.807 5.940 1.00 84.12 110 LYS A N 1
ATOM 823 C CA . LYS A 1 110 ? 9.202 -1.182 7.255 1.00 84.12 110 LYS A CA 1
ATOM 824 C C . LYS A 1 110 ? 8.586 0.231 7.142 1.00 84.12 110 LYS A C 1
ATOM 826 O O . LYS A 1 110 ? 8.015 0.747 8.098 1.00 84.12 110 LYS A O 1
ATOM 831 N N . ILE A 1 111 ? 8.743 0.882 5.993 1.00 87.00 111 ILE A N 1
ATOM 832 C CA . ILE A 1 111 ? 7.983 2.066 5.582 1.00 87.00 111 ILE A CA 1
ATOM 833 C C . ILE A 1 111 ? 7.686 1.849 4.099 1.00 87.00 111 ILE A C 1
ATOM 835 O O . ILE A 1 111 ? 8.594 1.934 3.268 1.00 87.00 111 ILE A O 1
ATOM 839 N N . SER A 1 112 ? 6.449 1.466 3.770 1.00 90.56 112 SER A N 1
ATOM 840 C CA . SER A 1 112 ? 6.114 1.009 2.418 1.00 90.56 112 SER A CA 1
ATOM 841 C C . SER A 1 112 ? 4.774 1.510 1.901 1.00 90.56 112 SER A C 1
ATOM 843 O O . SER A 1 112 ? 3.825 1.707 2.658 1.00 90.56 112 SER A O 1
ATOM 845 N N . GLU A 1 113 ? 4.687 1.693 0.586 1.00 94.94 113 GLU A N 1
ATOM 846 C CA . GLU A 1 113 ? 3.464 2.100 -0.104 1.00 94.94 113 GLU A CA 1
ATOM 847 C C . GLU A 1 113 ? 3.180 1.183 -1.304 1.00 94.94 113 GLU A C 1
ATOM 849 O O . GLU A 1 113 ? 4.077 0.845 -2.084 1.00 94.94 113 GLU A O 1
ATOM 854 N N . SER A 1 114 ? 1.916 0.808 -1.490 1.00 95.94 114 SER A N 1
ATOM 855 C CA . SER A 1 114 ? 1.401 0.175 -2.708 1.00 95.94 114 SER A CA 1
ATOM 856 C C . SER A 1 114 ? 0.128 0.896 -3.151 1.00 95.94 114 SER A C 1
ATOM 858 O O . SER A 1 114 ? -0.739 1.180 -2.323 1.00 95.94 114 SER A O 1
ATOM 860 N N . ARG A 1 115 ? -0.001 1.189 -4.449 1.00 97.56 115 ARG A N 1
ATOM 861 C CA . ARG A 1 115 ? -1.188 1.824 -5.041 1.00 97.56 115 ARG A CA 1
ATOM 862 C C . ARG A 1 115 ? -1.640 1.108 -6.312 1.00 97.56 115 ARG A C 1
ATOM 864 O O . ARG A 1 115 ? -0.837 0.921 -7.222 1.00 97.56 115 ARG A O 1
ATOM 871 N N . THR A 1 116 ? -2.926 0.792 -6.428 1.00 97.31 116 THR A N 1
ATOM 872 C CA . THR A 1 116 ? -3.527 0.272 -7.669 1.00 97.31 116 THR A CA 1
ATOM 873 C C . THR A 1 116 ? -4.683 1.135 -8.158 1.00 97.31 116 THR A C 1
ATOM 875 O O . THR A 1 116 ? -5.497 1.615 -7.365 1.00 97.31 116 THR A O 1
ATOM 878 N N . GLU A 1 117 ? -4.767 1.326 -9.477 1.00 97.81 117 GLU A N 1
ATOM 879 C CA . GLU A 1 117 ? -5.915 1.955 -10.140 1.00 97.81 117 GLU A CA 1
ATOM 880 C C . GLU A 1 117 ? -6.405 1.112 -11.330 1.00 97.81 117 GLU A C 1
ATOM 882 O O . GLU A 1 117 ? -5.816 1.135 -12.409 1.00 97.81 117 GLU A O 1
ATOM 887 N N . GLY A 1 118 ? -7.506 0.383 -11.134 1.00 95.81 118 GLY A N 1
ATOM 888 C CA . GLY A 1 118 ? -8.157 -0.445 -12.151 1.00 95.81 118 GLY A CA 1
ATOM 889 C C . GLY A 1 118 ? -9.037 -1.546 -11.554 1.00 95.81 118 GLY A C 1
ATOM 890 O O . GLY A 1 118 ? -8.864 -1.945 -10.402 1.00 95.81 118 GLY A O 1
ATOM 891 N N . SER A 1 119 ? -10.010 -2.034 -12.323 1.00 95.50 119 SER A N 1
ATOM 892 C CA . SER A 1 119 ? -10.857 -3.155 -11.892 1.00 95.50 119 SER A CA 1
ATOM 893 C C . SER A 1 119 ? -10.043 -4.446 -11.786 1.00 95.50 119 SER A C 1
ATOM 895 O O . SER A 1 119 ? -9.163 -4.689 -12.613 1.00 95.50 119 SER A O 1
ATOM 897 N N . TYR A 1 120 ? -10.334 -5.269 -10.775 1.00 96.12 120 TYR A N 1
ATOM 898 C CA . TYR A 1 120 ? -9.571 -6.485 -10.446 1.00 96.12 120 TYR A CA 1
ATOM 899 C C . TYR A 1 120 ? -8.062 -6.240 -10.188 1.00 96.12 120 TYR A C 1
ATOM 901 O O . 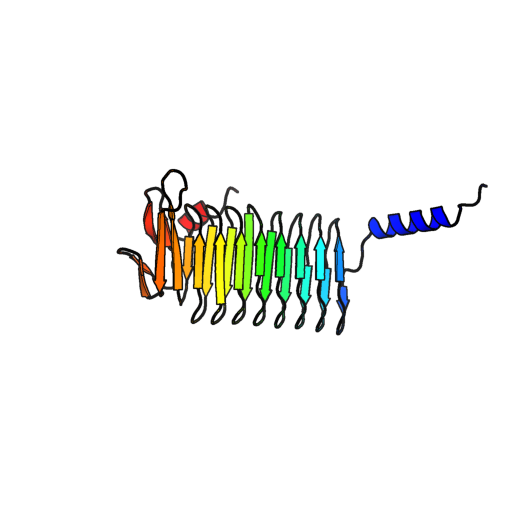TYR A 1 120 ? -7.246 -7.148 -10.326 1.00 96.12 120 TYR A O 1
ATOM 909 N N . SER A 1 121 ? -7.668 -5.011 -9.827 1.00 94.88 121 SER A N 1
ATOM 910 C CA . SER A 1 121 ? -6.264 -4.632 -9.594 1.00 94.88 121 SER A CA 1
ATOM 911 C C . SER A 1 121 ? -6.004 -4.393 -8.112 1.00 94.88 121 SER A C 1
ATOM 913 O O . SER A 1 121 ? -6.527 -3.458 -7.507 1.00 94.88 121 SER A O 1
ATOM 915 N N . HIS A 1 122 ? -5.194 -5.255 -7.509 1.00 97.19 122 HIS A N 1
ATOM 916 C CA . HIS A 1 122 ? -5.150 -5.429 -6.059 1.00 97.19 122 HIS A CA 1
ATOM 917 C C . HIS A 1 122 ? -3.866 -4.903 -5.417 1.00 97.19 122 HIS A C 1
ATOM 919 O O . HIS A 1 122 ? -2.786 -5.156 -5.934 1.00 97.19 122 HIS A O 1
ATOM 925 N N . SER A 1 123 ? -3.952 -4.231 -4.272 1.00 97.62 123 SER A N 1
ATOM 926 C CA . SER A 1 123 ? -2.803 -3.734 -3.512 1.00 97.62 123 SER A CA 1
ATOM 927 C C . SER A 1 123 ? -2.538 -4.597 -2.273 1.00 97.62 123 SER A C 1
ATOM 929 O O . SER A 1 123 ? -3.460 -4.917 -1.523 1.00 97.62 123 SER A O 1
ATOM 931 N N . ALA A 1 124 ? -1.274 -4.929 -2.014 1.00 97.69 124 ALA A N 1
ATOM 932 C CA . ALA A 1 124 ? -0.833 -5.525 -0.756 1.00 97.69 124 ALA A CA 1
ATOM 933 C C . ALA A 1 124 ? 0.470 -4.873 -0.268 1.00 97.69 124 ALA A C 1
ATOM 935 O O . ALA A 1 124 ? 1.407 -4.703 -1.052 1.00 97.69 124 ALA A O 1
ATOM 936 N N . THR A 1 125 ? 0.554 -4.538 1.020 1.00 96.75 125 THR A N 1
ATOM 937 C CA . THR A 1 125 ? 1.808 -4.140 1.673 1.00 96.75 125 THR A CA 1
ATOM 938 C C . THR A 1 125 ? 2.090 -4.932 2.941 1.00 96.75 125 THR A C 1
ATOM 940 O O . THR A 1 125 ? 1.184 -5.347 3.666 1.00 96.75 125 THR A O 1
ATOM 943 N N . PHE A 1 126 ? 3.375 -5.152 3.194 1.00 95.94 126 PHE A N 1
ATOM 944 C CA . PHE A 1 126 ? 3.880 -5.980 4.278 1.00 95.94 126 PHE A CA 1
ATOM 945 C C . PHE A 1 126 ? 5.004 -5.233 5.006 1.00 95.94 126 PHE A C 1
ATOM 947 O O . PHE A 1 126 ? 5.939 -4.750 4.367 1.00 95.94 126 PHE A O 1
ATOM 954 N N . GLY A 1 127 ? 4.918 -5.179 6.333 1.00 93.31 127 GLY A N 1
ATOM 955 C CA . GLY A 1 127 ? 5.819 -4.426 7.204 1.00 93.31 127 GLY A CA 1
ATOM 956 C C . GLY A 1 127 ? 5.060 -3.417 8.067 1.00 93.31 127 GLY A C 1
ATOM 957 O O . GLY A 1 127 ? 3.909 -3.080 7.792 1.00 93.31 127 GLY A O 1
ATOM 958 N N . ASP A 1 128 ? 5.693 -2.940 9.139 1.00 92.94 128 ASP A N 1
ATOM 959 C CA . ASP A 1 128 ? 5.125 -1.860 9.955 1.00 92.94 128 ASP A CA 1
ATOM 960 C C . ASP A 1 128 ? 4.980 -0.563 9.118 1.00 92.94 128 ASP A C 1
ATOM 962 O O . ASP A 1 128 ? 5.527 -0.462 8.020 1.00 92.94 128 ASP A O 1
ATOM 966 N N . HIS A 1 129 ? 4.191 0.404 9.601 1.00 92.69 129 HIS A N 1
ATOM 967 C CA . HIS A 1 129 ? 3.947 1.727 8.991 1.00 92.69 129 HIS A CA 1
ATOM 968 C C . HIS A 1 129 ? 3.642 1.702 7.480 1.00 92.69 129 HIS A C 1
ATOM 970 O O . HIS A 1 129 ? 3.956 2.638 6.739 1.00 92.69 129 HIS A O 1
ATOM 976 N N . SER A 1 130 ? 3.033 0.614 7.011 1.00 93.88 130 SER A N 1
ATOM 977 C CA . SER A 1 130 ? 2.835 0.343 5.593 1.00 93.88 130 SER A CA 1
ATOM 978 C C . SER A 1 130 ? 1.457 0.779 5.115 1.00 93.88 130 SER A C 1
ATOM 980 O O . SER A 1 130 ? 0.485 0.788 5.869 1.00 93.88 130 SER A O 1
ATOM 982 N N . GLN A 1 131 ? 1.350 1.158 3.844 1.00 96.50 131 GLN A N 1
ATOM 983 C CA . GLN A 1 131 ? 0.143 1.780 3.308 1.00 96.50 131 GLN A CA 1
ATOM 984 C C . GLN A 1 131 ? -0.267 1.151 1.976 1.00 96.50 131 GLN A C 1
ATOM 986 O O . GLN A 1 131 ? 0.494 1.147 1.010 1.00 96.50 131 GLN A O 1
ATOM 991 N N . SER A 1 132 ? -1.481 0.617 1.922 1.00 97.94 132 SER A N 1
ATOM 992 C CA . SER A 1 132 ? -2.062 -0.018 0.741 1.00 97.94 132 SER A CA 1
ATOM 993 C C . SER A 1 132 ? -3.268 0.793 0.276 1.00 97.94 132 SER A C 1
ATOM 995 O O . SER A 1 132 ? -4.173 1.082 1.060 1.00 97.94 132 SER A O 1
ATOM 997 N N . TYR A 1 133 ? -3.285 1.155 -1.005 1.00 98.12 133 TYR A N 1
ATOM 998 C CA . TYR A 1 133 ? -4.342 1.953 -1.620 1.00 98.12 133 TYR A CA 1
ATOM 999 C C . TYR A 1 133 ? -4.842 1.290 -2.899 1.00 98.12 133 TYR A C 1
ATOM 1001 O O . TYR A 1 133 ? -4.058 0.984 -3.792 1.00 98.12 133 TYR A O 1
ATOM 1009 N N . THR A 1 134 ? -6.155 1.140 -3.033 1.00 98.06 134 THR A N 1
ATOM 1010 C CA . THR A 1 134 ? -6.774 0.508 -4.202 1.00 98.06 134 THR A CA 1
ATOM 1011 C C . THR A 1 134 ? -7.972 1.306 -4.690 1.00 98.06 134 THR A C 1
ATOM 1013 O O . THR A 1 134 ? -8.873 1.626 -3.914 1.00 98.06 134 THR A O 1
ATOM 1016 N N . LYS A 1 135 ? -8.035 1.587 -5.991 1.00 98.19 135 LYS A N 1
ATOM 1017 C CA . LYS A 1 135 ? -9.195 2.210 -6.638 1.00 98.19 135 LYS A CA 1
ATOM 1018 C C . LYS A 1 135 ? -9.625 1.388 -7.850 1.00 98.19 135 LYS A C 1
ATOM 1020 O O . LYS A 1 135 ? -8.919 1.342 -8.850 1.00 98.19 135 LYS A O 1
ATOM 1025 N N . GLY A 1 136 ? -10.795 0.764 -7.775 1.00 96.75 136 GLY A N 1
ATOM 1026 C CA . GLY A 1 136 ? -11.291 -0.131 -8.818 1.00 96.75 136 GLY A CA 1
ATOM 1027 C C . GLY A 1 136 ? -12.436 -1.021 -8.350 1.00 96.75 136 GLY A C 1
ATOM 1028 O O . GLY A 1 136 ? -12.609 -1.253 -7.154 1.00 96.75 136 GLY A O 1
ATOM 1029 N N . GLU A 1 137 ? -13.235 -1.505 -9.297 1.00 96.81 137 GLU A N 1
ATOM 1030 C CA . GLU A 1 137 ? -14.287 -2.484 -9.023 1.00 96.81 137 GLU A CA 1
ATOM 1031 C C . GLU A 1 137 ? -13.695 -3.881 -8.792 1.00 96.81 137 GLU A C 1
ATOM 1033 O O . GLU A 1 137 ? -12.715 -4.259 -9.437 1.00 96.81 137 GLU A O 1
ATOM 1038 N N . SER A 1 138 ? -14.277 -4.635 -7.854 1.00 96.81 138 SER A N 1
ATOM 1039 C CA . SER A 1 138 ? -13.845 -5.994 -7.484 1.00 96.81 138 SER A CA 1
ATOM 1040 C C . SER A 1 138 ? -12.354 -6.080 -7.116 1.00 96.81 138 SER A C 1
ATOM 1042 O O . SER A 1 138 ? -11.684 -7.081 -7.363 1.00 96.81 138 SER A O 1
ATOM 1044 N N . ALA A 1 139 ? -11.818 -4.997 -6.552 1.00 96.06 139 ALA A N 1
ATOM 1045 C CA . ALA A 1 139 ? -10.410 -4.824 -6.215 1.00 96.06 139 ALA A CA 1
ATOM 1046 C C . ALA A 1 139 ? -10.186 -4.926 -4.691 1.00 96.06 139 ALA A C 1
ATOM 1048 O O . ALA A 1 139 ? -11.113 -4.717 -3.914 1.00 96.06 139 ALA A O 1
ATOM 1049 N N . TYR A 1 140 ? -8.974 -5.231 -4.220 1.00 97.25 140 TYR A N 1
ATOM 1050 C CA . TYR A 1 140 ? -8.716 -5.348 -2.775 1.00 97.25 140 TYR A CA 1
ATOM 1051 C C . TYR A 1 140 ? -7.414 -4.684 -2.356 1.00 97.25 140 TYR A C 1
ATOM 1053 O O . TYR A 1 140 ? -6.470 -4.637 -3.137 1.00 97.25 140 TYR A O 1
ATOM 1061 N N . SER A 1 141 ? -7.389 -4.191 -1.120 1.00 98.38 141 SER A N 1
ATOM 1062 C CA . SER A 1 141 ? -6.268 -3.492 -0.498 1.00 98.38 141 SER A CA 1
ATOM 1063 C C . SER A 1 141 ? -5.958 -4.149 0.847 1.00 98.38 141 SER A C 1
ATOM 1065 O O . SER A 1 141 ? -6.857 -4.311 1.677 1.00 98.38 141 SER A O 1
ATOM 1067 N N . VAL A 1 142 ? -4.708 -4.542 1.084 1.00 98.56 142 VAL A N 1
ATOM 1068 C CA . VAL A 1 142 ? -4.298 -5.293 2.282 1.00 98.56 142 VAL A CA 1
ATOM 1069 C C . VAL A 1 142 ? -3.029 -4.700 2.884 1.00 98.56 142 VAL A C 1
ATOM 1071 O O . VAL A 1 142 ? -2.054 -4.503 2.165 1.00 98.56 142 VAL A O 1
ATOM 1074 N N . THR A 1 143 ? -2.998 -4.495 4.204 1.00 98.12 143 THR A N 1
ATOM 1075 C CA . THR A 1 143 ? -1.738 -4.276 4.937 1.00 98.12 143 THR A CA 1
ATOM 1076 C C . THR A 1 143 ? -1.535 -5.303 6.046 1.00 98.12 143 THR A C 1
ATOM 1078 O O . THR A 1 143 ? -2.445 -5.558 6.842 1.00 98.12 143 THR A O 1
ATOM 1081 N N . LEU A 1 144 ? -0.335 -5.890 6.115 1.00 97.44 144 LEU A N 1
ATOM 1082 C CA . LEU A 1 144 ? 0.099 -6.730 7.235 1.00 97.44 144 LEU A CA 1
ATOM 1083 C C . LEU A 1 144 ? 1.282 -6.062 7.956 1.00 97.44 144 LEU A C 1
ATOM 1085 O O . LEU A 1 144 ? 2.367 -5.956 7.387 1.00 97.44 144 LEU A O 1
ATOM 1089 N N . GLY A 1 145 ? 1.089 -5.651 9.209 1.00 95.00 145 GLY A N 1
ATOM 1090 C CA . GLY A 1 145 ? 2.102 -4.960 10.020 1.00 95.00 145 GLY A CA 1
ATOM 1091 C C . GLY A 1 145 ? 1.517 -3.824 10.858 1.00 95.00 145 GLY A C 1
ATOM 1092 O O . GLY A 1 145 ? 0.429 -3.323 10.572 1.00 95.00 145 GLY A O 1
ATOM 1093 N N . LYS A 1 146 ? 2.197 -3.433 11.937 1.00 94.75 146 LYS A N 1
ATOM 1094 C CA . LYS A 1 146 ? 1.688 -2.457 12.916 1.00 94.75 146 LYS A CA 1
ATOM 1095 C C . LYS A 1 146 ? 1.602 -1.059 12.314 1.00 94.75 146 LYS A C 1
ATOM 1097 O O . LYS A 1 146 ? 2.404 -0.711 11.455 1.00 94.75 146 LYS A O 1
ATOM 1102 N N . TYR A 1 147 ? 0.686 -0.234 12.822 1.00 95.25 147 TYR A N 1
ATOM 1103 C CA . TYR A 1 147 ? 0.553 1.178 12.424 1.00 95.25 147 TYR A CA 1
ATOM 1104 C C . TYR A 1 147 ? 0.281 1.396 10.922 1.00 95.25 147 TYR A C 1
ATOM 1106 O O . TYR A 1 147 ? 0.613 2.443 10.367 1.00 95.25 147 TYR A O 1
ATOM 1114 N N . SER A 1 148 ? -0.297 0.396 10.255 1.00 96.75 148 SER A N 1
ATOM 1115 C CA . SER A 1 148 ? -0.494 0.392 8.805 1.00 96.75 148 SER A CA 1
ATOM 1116 C C . SER A 1 148 ? -1.861 0.949 8.395 1.00 96.75 148 SER A C 1
ATOM 1118 O O . SER A 1 148 ? -2.792 0.976 9.196 1.00 96.75 148 SER A O 1
ATOM 1120 N N . LEU A 1 149 ? -2.017 1.350 7.132 1.00 97.94 149 LEU A N 1
ATOM 1121 C CA . LEU A 1 149 ? -3.267 1.889 6.578 1.00 97.94 149 LEU A CA 1
ATOM 1122 C C . LEU A 1 149 ? -3.676 1.155 5.301 1.00 97.94 149 LEU A C 1
ATOM 1124 O O . LEU A 1 149 ? -2.934 1.176 4.325 1.00 97.94 149 LEU A O 1
ATOM 1128 N N . SER A 1 150 ? -4.871 0.563 5.279 1.00 98.38 150 SER A N 1
ATOM 1129 C CA . SER A 1 150 ? -5.452 0.002 4.052 1.00 98.38 150 SER A CA 1
ATOM 1130 C C . SER A 1 150 ? -6.688 0.775 3.595 1.00 98.38 150 SER A C 1
ATOM 1132 O O . SER A 1 150 ? -7.593 1.052 4.389 1.00 98.38 150 SER A O 1
ATOM 1134 N N . SER A 1 151 ? -6.746 1.133 2.311 1.00 98.38 151 SER A N 1
ATOM 1135 C CA . SER A 1 151 ? -7.748 2.051 1.763 1.00 98.38 151 SER A CA 1
ATOM 1136 C C . SER A 1 151 ? -8.308 1.593 0.414 1.00 98.38 151 SER A C 1
ATOM 1138 O O . SER A 1 151 ? -7.553 1.318 -0.517 1.00 98.38 151 SER A O 1
ATOM 1140 N N . THR A 1 152 ? -9.638 1.556 0.275 1.00 98.44 152 THR A N 1
ATOM 1141 C CA . THR A 1 152 ? -10.322 1.154 -0.972 1.00 98.44 152 THR A CA 1
ATOM 1142 C C . THR A 1 152 ? -11.329 2.176 -1.497 1.00 98.44 152 THR A C 1
ATOM 1144 O O . THR A 1 152 ? -12.098 2.779 -0.744 1.00 98.44 152 THR A O 1
ATOM 1147 N N . LYS A 1 153 ? -11.394 2.309 -2.828 1.00 98.00 153 LYS A N 1
ATOM 1148 C CA . LYS A 1 153 ? -12.468 3.008 -3.548 1.00 98.00 153 LYS A CA 1
ATOM 1149 C C . LYS A 1 153 ? -12.953 2.224 -4.771 1.00 98.00 153 LYS A C 1
ATOM 1151 O O . LYS A 1 153 ? -12.394 2.351 -5.858 1.00 98.00 153 LYS A O 1
ATOM 1156 N N . GLY A 1 154 ? -14.046 1.479 -4.624 1.00 96.00 154 GLY A N 1
ATOM 1157 C CA . GLY A 1 154 ? -14.780 0.909 -5.759 1.00 96.00 154 GLY A CA 1
ATOM 1158 C C . GLY A 1 154 ? -15.841 -0.107 -5.347 1.00 96.00 154 GLY A C 1
ATOM 1159 O O . GLY A 1 154 ? -15.844 -0.587 -4.212 1.00 96.00 154 GLY A O 1
ATOM 1160 N N . LYS A 1 155 ? -16.777 -0.415 -6.250 1.00 95.62 155 LYS A N 1
ATOM 1161 C CA . LYS A 1 155 ? -17.823 -1.418 -5.990 1.00 95.62 155 LYS A CA 1
ATOM 1162 C C . LYS A 1 155 ? -17.190 -2.785 -5.731 1.00 95.62 155 LYS A C 1
ATOM 1164 O O . LYS A 1 155 ? -16.160 -3.103 -6.319 1.00 95.62 155 LYS A O 1
ATOM 1169 N N . ASN A 1 156 ? -17.792 -3.570 -4.839 1.00 95.94 156 ASN A N 1
ATOM 1170 C CA . ASN A 1 156 ? -17.325 -4.911 -4.462 1.00 95.94 156 ASN A CA 1
ATOM 1171 C C . ASN A 1 156 ? -15.852 -4.970 -3.999 1.00 95.94 156 ASN A C 1
ATOM 1173 O O . ASN A 1 156 ? -15.233 -6.029 -4.067 1.00 95.94 156 ASN A O 1
ATOM 1177 N N . SER A 1 157 ? -15.277 -3.844 -3.556 1.00 97.31 157 SER A N 1
ATOM 1178 C CA . SER A 1 157 ? -13.892 -3.817 -3.084 1.00 97.31 157 SER A CA 1
ATOM 1179 C C . SER A 1 157 ? -13.754 -4.340 -1.651 1.00 97.31 157 SER A C 1
ATOM 1181 O O . SER A 1 157 ? -14.730 -4.377 -0.900 1.00 97.31 157 SER A O 1
ATOM 1183 N N . ILE A 1 158 ? -12.553 -4.781 -1.273 1.00 98.56 158 ILE A N 1
ATOM 1184 C CA . ILE A 1 158 ? -12.262 -5.286 0.078 1.00 98.56 158 ILE A CA 1
ATOM 1185 C C . ILE A 1 158 ? -11.033 -4.570 0.638 1.00 98.56 158 ILE A C 1
ATOM 1187 O O . ILE A 1 158 ? -9.954 -4.656 0.055 1.00 98.56 158 ILE A O 1
ATOM 1191 N N . THR A 1 159 ? -11.169 -3.886 1.774 1.00 98.56 159 THR A N 1
ATOM 1192 C CA . THR A 1 159 ? -10.024 -3.383 2.549 1.00 98.56 159 THR A CA 1
ATOM 1193 C C . THR A 1 159 ? -9.784 -4.268 3.767 1.00 98.56 159 THR A C 1
ATOM 1195 O O . THR A 1 159 ? -10.723 -4.613 4.484 1.00 98.56 159 THR A O 1
ATOM 1198 N N . CYS A 1 160 ? -8.532 -4.647 4.005 1.00 98.56 160 CYS A N 1
ATOM 1199 C CA . CYS A 1 160 ? -8.131 -5.462 5.146 1.00 98.56 160 CYS A CA 1
ATOM 1200 C C . CYS A 1 160 ? -6.870 -4.903 5.816 1.00 98.56 160 CYS A C 1
ATOM 1202 O O . CYS A 1 160 ? -5.904 -4.564 5.130 1.00 98.56 160 CYS A O 1
ATOM 1204 N N . THR A 1 161 ? -6.848 -4.868 7.150 1.00 98.12 161 THR A N 1
ATOM 1205 C CA . THR A 1 161 ? -5.607 -4.674 7.920 1.00 98.12 161 THR A CA 1
ATOM 1206 C C . THR A 1 161 ? -5.414 -5.742 8.987 1.00 98.12 161 THR A C 1
ATOM 1208 O O . THR A 1 161 ? -6.310 -5.991 9.802 1.00 98.12 161 THR A O 1
ATOM 1211 N N . VAL A 1 162 ? -4.201 -6.292 9.043 1.00 98.00 162 VAL A N 1
ATOM 1212 C CA . VAL A 1 162 ? -3.755 -7.261 10.050 1.00 98.00 162 VAL A CA 1
ATOM 1213 C C . VAL A 1 162 ? -2.473 -6.737 10.698 1.00 98.00 162 VAL A C 1
ATOM 1215 O O . VAL A 1 162 ? -1.354 -7.036 10.286 1.00 98.00 162 VAL A O 1
ATOM 1218 N N . GLY A 1 163 ? -2.638 -5.914 11.727 1.00 96.06 163 GLY A N 1
ATOM 1219 C CA . GLY A 1 163 ? -1.532 -5.435 12.547 1.00 96.06 163 GLY A CA 1
ATOM 1220 C C . GLY A 1 163 ? -2.020 -4.508 13.647 1.00 96.06 163 GLY A C 1
ATOM 1221 O O . GLY A 1 163 ? -3.015 -3.800 13.470 1.00 96.06 163 GLY A O 1
ATOM 1222 N N . ASN A 1 164 ? -1.335 -4.502 14.791 1.00 95.38 164 ASN A N 1
ATOM 1223 C CA . ASN A 1 164 ? -1.760 -3.682 15.921 1.00 95.38 164 ASN A CA 1
ATOM 1224 C C . ASN A 1 164 ? -1.754 -2.187 15.549 1.00 95.38 164 ASN A C 1
ATOM 1226 O O . ASN A 1 164 ? -0.826 -1.709 14.894 1.00 95.38 164 ASN A O 1
ATOM 1230 N N . ARG A 1 165 ? -2.791 -1.460 15.977 1.00 94.44 165 ARG A N 1
ATOM 1231 C CA . ARG A 1 165 ? -3.010 -0.031 15.689 1.00 94.44 165 ARG A CA 1
ATOM 1232 C C . ARG A 1 165 ? -3.032 0.323 14.194 1.00 94.44 165 ARG A C 1
ATOM 1234 O O . ARG A 1 165 ? -2.662 1.433 13.826 1.00 94.44 165 ARG A O 1
ATOM 1241 N N . SER A 1 166 ? -3.468 -0.609 13.348 1.00 97.06 166 SER A N 1
ATOM 1242 C CA . SER A 1 166 ? -3.736 -0.334 11.932 1.00 97.06 166 SER A CA 1
ATOM 1243 C C . SER A 1 166 ? -5.097 0.333 11.725 1.00 97.06 166 SER A C 1
ATOM 1245 O O . SER A 1 166 ? -6.001 0.206 12.556 1.00 97.06 166 SER A O 1
ATOM 1247 N N . ILE A 1 167 ? -5.227 1.028 10.597 1.00 98.25 167 ILE A N 1
ATOM 1248 C CA . ILE A 1 167 ? -6.384 1.826 10.197 1.00 98.25 167 ILE A CA 1
ATOM 1249 C C . ILE A 1 167 ? -6.937 1.316 8.859 1.00 98.25 167 ILE A C 1
ATOM 1251 O O . ILE A 1 167 ? -6.191 1.013 7.929 1.00 98.25 167 ILE A O 1
ATOM 1255 N N . VAL A 1 168 ? -8.260 1.281 8.736 1.00 98.44 168 VAL A N 1
ATOM 1256 C CA . VAL A 1 168 ? -8.990 0.967 7.500 1.00 98.44 168 VAL A CA 1
ATOM 1257 C C . VAL A 1 168 ? -9.769 2.180 6.999 1.00 98.44 168 VAL A C 1
ATOM 1259 O O . VAL A 1 168 ? -10.331 2.939 7.789 1.00 98.44 168 VAL A O 1
ATOM 1262 N N . LYS A 1 169 ? -9.852 2.329 5.675 1.00 98.56 169 LYS A N 1
ATOM 1263 C CA . LYS A 1 169 ? -10.757 3.254 4.978 1.00 98.56 169 LYS A CA 1
ATOM 1264 C C . LYS A 1 169 ? -11.394 2.565 3.773 1.00 98.56 169 LYS A C 1
ATOM 1266 O O . LYS A 1 169 ? -10.736 1.820 3.045 1.00 98.56 169 LYS A O 1
ATOM 1271 N N . ALA A 1 170 ? -12.676 2.815 3.542 1.00 98.38 170 ALA A N 1
ATOM 1272 C CA . ALA A 1 170 ? -13.387 2.312 2.372 1.00 98.38 170 ALA A CA 1
ATOM 1273 C C . ALA A 1 170 ? -14.469 3.301 1.938 1.00 98.38 170 ALA A C 1
ATOM 1275 O O . ALA A 1 170 ? -15.163 3.870 2.775 1.00 98.38 170 ALA A O 1
ATOM 1276 N N . HIS A 1 171 ? -14.643 3.490 0.632 1.00 97.94 171 HIS A N 1
ATOM 1277 C CA . HIS A 1 171 ? -15.817 4.184 0.085 1.00 97.94 171 HIS A CA 1
ATOM 1278 C C . HIS A 1 171 ? -16.998 3.217 -0.131 1.00 97.94 171 HIS A C 1
ATOM 1280 O O . HIS A 1 171 ? -18.157 3.610 -0.045 1.00 97.94 171 HIS A O 1
ATOM 1286 N N . HIS A 1 172 ? -16.726 1.949 -0.432 1.00 96.56 172 HIS A N 1
ATOM 1287 C CA . HIS A 1 172 ? -17.724 0.908 -0.688 1.00 96.56 172 HIS A CA 1
ATOM 1288 C C . HIS A 1 172 ? -17.140 -0.457 -0.309 1.00 96.56 172 HIS A C 1
ATOM 1290 O O . HIS A 1 172 ? -15.932 -0.576 -0.124 1.00 96.56 172 HIS A O 1
ATOM 1296 N N . GLY A 1 173 ? -17.978 -1.496 -0.302 1.00 96.56 173 GLY A N 1
ATOM 1297 C CA . GLY A 1 173 ? -17.518 -2.877 -0.175 1.00 96.56 173 GLY A CA 1
ATOM 1298 C C . GLY A 1 173 ? -17.226 -3.284 1.267 1.00 96.56 173 GLY A C 1
ATOM 1299 O O . GLY A 1 173 ? -17.836 -2.747 2.190 1.00 96.56 173 GLY A O 1
ATOM 1300 N N . LEU A 1 174 ? -16.356 -4.276 1.452 1.00 98.62 174 LEU A N 1
ATOM 1301 C CA . LEU A 1 174 ? -16.093 -4.924 2.737 1.00 98.62 174 LEU A CA 1
ATOM 1302 C C . LEU A 1 174 ? -14.881 -4.308 3.444 1.00 98.62 174 LEU A C 1
ATOM 1304 O O . LEU A 1 174 ? -13.802 -4.182 2.867 1.00 98.62 174 LEU A O 1
ATOM 1308 N N . VAL A 1 175 ? -15.046 -3.997 4.724 1.00 98.62 175 VAL A N 1
ATOM 1309 C CA . VAL A 1 175 ? -13.965 -3.655 5.651 1.00 98.62 175 VAL A CA 1
ATOM 1310 C C . VAL A 1 175 ? -13.662 -4.868 6.524 1.00 98.62 175 VAL A C 1
ATOM 1312 O O . VAL A 1 175 ? -14.589 -5.466 7.065 1.00 98.62 175 VAL A O 1
ATOM 1315 N N . ILE A 1 176 ? -12.381 -5.207 6.693 1.00 98.75 176 ILE A N 1
ATOM 1316 C CA . ILE A 1 176 ? -11.886 -6.242 7.611 1.00 98.75 176 ILE A CA 1
ATOM 1317 C C . ILE A 1 176 ? -10.768 -5.654 8.483 1.00 98.75 176 ILE A C 1
ATOM 1319 O O . ILE A 1 176 ? -9.824 -5.048 7.975 1.00 98.75 176 ILE A O 1
ATOM 1323 N N . ILE A 1 177 ? -10.839 -5.845 9.800 1.00 98.50 177 ILE A N 1
ATOM 1324 C CA . ILE A 1 177 ? -9.820 -5.362 10.741 1.00 98.50 177 ILE A CA 1
ATOM 1325 C C . ILE A 1 177 ? -9.658 -6.302 11.937 1.00 98.50 177 ILE A C 1
ATOM 1327 O O . ILE A 1 177 ? -10.635 -6.778 12.515 1.00 98.50 177 ILE A O 1
ATOM 1331 N N . VAL A 1 178 ? -8.411 -6.557 12.334 1.00 98.31 178 VAL A N 1
ATOM 1332 C CA . VAL A 1 178 ? -8.082 -7.424 13.475 1.00 98.31 178 VAL A CA 1
ATOM 1333 C C . VAL A 1 178 ? -7.860 -6.602 14.747 1.00 98.31 178 VAL A C 1
ATOM 1335 O O . VAL A 1 178 ? -7.060 -5.667 14.764 1.00 98.31 178 VAL A O 1
ATOM 1338 N N . LYS A 1 179 ? -8.545 -6.974 15.834 1.00 97.94 179 LYS A N 1
ATOM 1339 C CA . LYS A 1 179 ? -8.265 -6.481 17.190 1.00 97.94 179 LYS A CA 1
ATOM 1340 C C . LYS A 1 179 ? -7.079 -7.234 17.787 1.00 97.94 179 LYS A C 1
ATOM 1342 O O . LYS A 1 179 ? -6.999 -8.453 17.651 1.00 97.94 179 LYS A O 1
ATOM 1347 N N . TYR A 1 180 ? -6.224 -6.520 18.512 1.00 96.88 180 TYR A N 1
ATOM 1348 C CA . TYR A 1 180 ? -5.064 -7.067 19.218 1.00 96.88 180 TYR A CA 1
ATOM 1349 C C . TYR A 1 180 ? -5.171 -6.849 20.731 1.00 96.88 180 TYR A C 1
ATOM 1351 O O . TYR A 1 180 ? -5.886 -5.952 21.186 1.00 96.88 180 TYR A O 1
ATOM 1359 N N . ASP A 1 181 ? -4.459 -7.667 21.507 1.00 94.38 181 ASP A N 1
ATOM 1360 C CA . ASP A 1 181 ? -4.234 -7.434 22.934 1.00 94.38 181 ASP A CA 1
ATOM 1361 C C . ASP A 1 181 ? -3.052 -6.470 23.186 1.00 94.38 181 ASP A C 1
ATOM 1363 O O . ASP A 1 181 ? -2.340 -6.039 22.272 1.00 94.38 181 ASP A O 1
ATOM 1367 N N . LYS A 1 182 ? -2.812 -6.154 24.464 1.00 90.38 182 LYS A N 1
ATOM 1368 C CA . LYS A 1 182 ? -1.686 -5.317 24.917 1.00 90.38 182 LYS A CA 1
ATOM 1369 C C . LYS A 1 182 ? -0.294 -5.896 24.607 1.00 90.38 182 LYS A C 1
ATOM 1371 O O . LYS A 1 182 ? 0.680 -5.152 24.612 1.00 90.38 182 LYS A O 1
ATOM 1376 N N . ASN A 1 183 ? -0.198 -7.198 24.340 1.00 92.62 183 ASN A N 1
ATOM 1377 C CA . ASN A 1 183 ? 1.041 -7.909 24.027 1.00 92.62 183 ASN A CA 1
ATOM 1378 C C . ASN A 1 183 ? 1.284 -8.019 22.505 1.00 92.62 183 ASN A C 1
ATOM 1380 O O . ASN A 1 183 ? 2.343 -8.485 22.093 1.00 92.62 183 ASN A O 1
ATOM 1384 N N . ASN A 1 184 ? 0.364 -7.515 21.669 1.00 91.31 184 ASN A N 1
ATOM 1385 C CA . ASN A 1 184 ? 0.309 -7.670 20.207 1.00 91.31 184 ASN A CA 1
ATOM 1386 C C . ASN A 1 184 ? -0.114 -9.068 19.711 1.00 91.31 184 ASN A C 1
ATOM 1388 O O . ASN A 1 184 ? 0.133 -9.393 18.548 1.00 91.31 184 ASN A O 1
ATOM 1392 N N . ASN A 1 185 ? -0.803 -9.867 20.526 1.00 94.88 185 ASN A N 1
ATOM 1393 C CA . ASN A 1 185 ? -1.469 -11.080 20.050 1.00 94.88 185 ASN A CA 1
ATOM 1394 C C . ASN A 1 185 ? -2.772 -10.706 19.318 1.00 94.88 185 ASN A C 1
ATOM 1396 O O . ASN A 1 185 ? -3.523 -9.867 19.828 1.00 94.88 185 ASN A O 1
ATOM 1400 N N . PRO A 1 186 ? -3.079 -11.297 18.149 1.00 96.38 186 PRO A N 1
ATOM 1401 C CA . PRO A 1 186 ? -4.378 -11.121 17.506 1.00 96.38 186 PRO A CA 1
ATOM 1402 C C . PRO A 1 186 ? -5.476 -11.789 18.346 1.00 96.38 186 PRO A C 1
ATOM 1404 O O . PRO A 1 186 ? -5.301 -12.902 18.834 1.00 96.38 186 PRO A O 1
ATOM 1407 N N . LEU A 1 187 ? -6.613 -11.110 18.503 1.00 97.00 187 LEU A N 1
ATOM 1408 C CA . LEU A 1 187 ? -7.761 -11.590 19.280 1.00 97.00 187 LEU A CA 1
ATOM 1409 C C . LEU A 1 187 ? -8.931 -12.005 18.388 1.00 97.00 187 LEU A C 1
ATOM 1411 O O . LEU A 1 187 ? -9.465 -13.103 18.512 1.00 97.00 187 LEU A O 1
ATOM 1415 N N . THR A 1 188 ? -9.388 -11.104 17.518 1.00 97.44 188 THR A N 1
ATOM 1416 C CA . THR A 1 188 ? -10.604 -11.315 16.717 1.00 97.44 188 THR A CA 1
ATOM 1417 C C . THR A 1 188 ? -10.554 -10.455 15.464 1.00 97.44 188 THR A C 1
ATOM 1419 O O . THR A 1 188 ? -10.225 -9.269 15.543 1.00 97.44 188 THR A O 1
ATOM 1422 N N . ALA A 1 189 ? -10.899 -11.039 14.317 1.00 98.06 189 ALA A N 1
ATOM 1423 C CA . ALA A 1 189 ? -11.156 -10.299 13.089 1.00 98.06 189 ALA A CA 1
ATOM 1424 C C . ALA A 1 189 ? -12.618 -9.836 13.067 1.00 98.06 189 ALA A C 1
ATOM 1426 O O . ALA A 1 189 ? -13.531 -10.641 13.239 1.00 98.06 189 ALA A O 1
ATOM 1427 N N . TYR A 1 190 ? -12.830 -8.546 12.840 1.00 98.69 190 TYR A N 1
ATOM 1428 C CA . TYR A 1 190 ? -14.142 -7.951 12.625 1.00 98.69 190 TYR A CA 1
ATOM 1429 C C . TYR A 1 190 ? -14.296 -7.597 11.154 1.00 98.69 190 TYR A C 1
ATOM 1431 O O . TYR A 1 190 ? -13.321 -7.217 10.503 1.00 98.69 190 TYR A O 1
ATOM 1439 N N . SER A 1 191 ? -15.519 -7.684 10.635 1.00 98.44 191 SER A N 1
ATOM 1440 C CA . SER A 1 191 ? -15.816 -7.215 9.286 1.00 98.44 191 SER A CA 1
ATOM 1441 C C . SER A 1 191 ? -17.228 -6.662 9.163 1.00 98.44 191 SER A C 1
ATOM 1443 O O . SER A 1 191 ? -18.125 -7.079 9.895 1.00 98.44 191 SER A O 1
ATOM 1445 N N . ALA A 1 192 ? -17.408 -5.715 8.246 1.00 98.50 192 ALA A N 1
ATOM 1446 C CA . ALA A 1 192 ? -18.707 -5.185 7.850 1.00 98.50 192 ALA A CA 1
ATOM 1447 C C . ALA A 1 192 ? -18.624 -4.578 6.449 1.00 98.50 192 ALA A C 1
ATOM 1449 O O . ALA A 1 192 ? -17.574 -4.078 6.040 1.00 98.50 192 ALA A O 1
ATOM 1450 N N . LEU A 1 193 ? -19.739 -4.583 5.721 1.00 98.38 193 LEU A N 1
ATOM 1451 C CA . LEU A 1 193 ? -19.874 -3.736 4.538 1.00 98.38 193 LEU A CA 1
ATOM 1452 C C . LEU A 1 193 ? -19.926 -2.259 4.960 1.00 98.38 193 LEU A C 1
ATOM 1454 O O . LEU A 1 193 ? -20.418 -1.945 6.044 1.00 98.38 193 LEU A O 1
ATOM 1458 N N . VAL A 1 194 ? -19.471 -1.346 4.099 1.00 98.38 194 VAL A N 1
ATOM 1459 C CA . VAL A 1 194 ? -19.719 0.098 4.263 1.00 98.38 194 VAL A CA 1
ATOM 1460 C C . VAL A 1 194 ? -21.235 0.344 4.328 1.00 98.38 194 VAL A C 1
ATOM 1462 O O . VAL A 1 194 ? -21.991 -0.195 3.521 1.00 98.38 194 VAL A O 1
ATOM 1465 N N . GLY A 1 195 ? -21.678 1.118 5.320 1.00 98.19 195 GLY A N 1
ATOM 1466 C CA . GLY A 1 195 ? -23.076 1.274 5.743 1.00 98.19 195 GLY A CA 1
ATOM 1467 C C . GLY A 1 195 ? -23.516 0.298 6.847 1.00 98.19 195 GLY A C 1
ATOM 1468 O O . GLY A 1 195 ? -24.494 0.562 7.543 1.00 98.19 195 GLY A O 1
ATOM 1469 N N . GLY A 1 196 ? -22.788 -0.804 7.047 1.00 98.44 196 GLY A N 1
ATOM 1470 C CA . GLY A 1 196 ? -22.963 -1.739 8.161 1.00 98.44 196 GLY A CA 1
ATOM 1471 C C . GLY A 1 196 ? -22.262 -1.282 9.445 1.00 98.44 196 GLY A C 1
ATOM 1472 O O . GLY A 1 196 ? -21.761 -0.160 9.537 1.00 98.44 196 GLY A O 1
ATOM 1473 N N . LYS A 1 197 ? -22.210 -2.165 10.451 1.00 98.38 197 LYS A N 1
ATOM 1474 C CA . LYS A 1 197 ? -21.599 -1.885 11.760 1.00 98.38 197 LYS A CA 1
ATOM 1475 C C . LYS A 1 197 ? -20.490 -2.867 12.124 1.00 98.38 197 LYS A C 1
ATOM 1477 O O . LYS A 1 197 ? -20.637 -4.066 11.911 1.00 98.38 197 LYS A O 1
ATOM 1482 N N . ILE A 1 198 ? -19.437 -2.354 12.757 1.00 98.44 198 ILE A N 1
ATOM 1483 C CA . ILE A 1 198 ? -18.475 -3.142 13.537 1.00 98.44 198 ILE A CA 1
ATOM 1484 C C . ILE A 1 198 ? -18.630 -2.718 14.996 1.00 98.44 198 ILE A C 1
ATOM 1486 O O . ILE A 1 198 ? -18.424 -1.549 15.330 1.00 98.44 198 ILE A O 1
ATOM 1490 N N . LEU A 1 199 ? -18.996 -3.671 15.861 1.00 97.12 199 LEU A N 1
ATOM 1491 C CA . LEU A 1 199 ? -19.483 -3.374 17.214 1.00 97.12 199 LEU A CA 1
ATOM 1492 C C . LEU A 1 199 ? -20.614 -2.323 17.121 1.00 97.12 199 LEU A C 1
ATOM 1494 O O . LEU A 1 199 ? -21.486 -2.436 16.259 1.00 97.12 199 LEU A O 1
ATOM 1498 N N . ASP A 1 200 ? -20.581 -1.279 17.946 1.00 96.56 200 ASP A N 1
ATOM 1499 C CA . ASP A 1 200 ? -21.595 -0.216 17.952 1.00 96.56 200 ASP A CA 1
ATOM 1500 C C . ASP A 1 200 ? -21.342 0.906 16.924 1.00 96.56 200 ASP A C 1
ATOM 1502 O O . ASP A 1 200 ? -22.107 1.870 16.857 1.00 96.56 200 ASP A O 1
ATOM 1506 N N . VAL A 1 201 ? -20.284 0.804 16.109 1.00 98.44 201 VAL A N 1
ATOM 1507 C CA . VAL A 1 201 ? -19.847 1.860 15.182 1.00 98.44 201 VAL A CA 1
ATOM 1508 C C . VAL A 1 201 ? -20.289 1.551 13.754 1.00 98.44 201 VAL A C 1
ATOM 1510 O O . VAL A 1 201 ? -19.892 0.539 13.175 1.00 98.44 201 VAL A O 1
ATOM 1513 N N . THR A 1 202 ? -21.072 2.455 13.163 1.00 98.50 202 THR A N 1
ATOM 1514 C CA . THR A 1 202 ? -21.406 2.429 11.732 1.00 98.50 202 THR A CA 1
ATOM 1515 C C . THR A 1 202 ? -20.184 2.797 10.888 1.00 98.50 202 THR A C 1
ATOM 1517 O O . THR A 1 202 ? -19.491 3.772 11.181 1.00 98.50 202 THR A O 1
ATOM 1520 N N . ILE A 1 203 ? -19.935 2.024 9.831 1.00 98.56 203 ILE A N 1
ATOM 1521 C CA . ILE A 1 203 ? -18.850 2.244 8.873 1.00 98.56 203 ILE A CA 1
ATOM 1522 C C . ILE A 1 203 ? -19.345 3.176 7.764 1.00 98.56 203 ILE A C 1
ATOM 1524 O O . ILE A 1 203 ? -19.980 2.740 6.807 1.00 98.56 203 ILE A O 1
ATOM 1528 N N . GLU A 1 204 ? -19.073 4.468 7.893 1.00 98.62 204 GLU A N 1
ATOM 1529 C CA . GLU A 1 204 ? -19.388 5.480 6.885 1.00 98.62 204 GLU A CA 1
ATOM 1530 C C . GLU A 1 204 ? -18.365 5.471 5.734 1.00 98.62 204 GLU A C 1
ATOM 1532 O O . GLU A 1 204 ? -17.183 5.179 5.952 1.00 98.62 204 GLU A O 1
ATOM 1537 N N . PRO A 1 205 ? -18.784 5.821 4.503 1.00 98.44 205 PRO A N 1
ATOM 1538 C CA . PRO A 1 205 ? -17.876 5.914 3.369 1.00 98.44 205 PRO A CA 1
ATOM 1539 C C . PRO A 1 205 ? -16.800 6.987 3.585 1.00 98.44 205 PRO A C 1
ATOM 1541 O O . PRO A 1 205 ? -17.054 8.071 4.107 1.00 98.44 205 PRO A O 1
ATOM 1544 N N . ASP A 1 206 ? -15.585 6.687 3.127 1.00 98.00 206 ASP A N 1
ATOM 1545 C CA . ASP A 1 206 ? -14.414 7.574 3.130 1.00 98.00 206 ASP A CA 1
ATOM 1546 C C . ASP A 1 206 ? -13.913 8.061 4.509 1.00 98.00 206 ASP A C 1
ATOM 1548 O O . ASP A 1 206 ? -12.967 8.857 4.574 1.00 98.00 206 ASP A O 1
ATOM 1552 N N . LYS A 1 207 ? -14.452 7.534 5.612 1.00 98.44 207 LYS A N 1
ATOM 1553 C CA . LYS A 1 207 ? -13.914 7.729 6.967 1.00 98.44 207 LYS A CA 1
ATOM 1554 C C . LYS A 1 207 ? -12.824 6.703 7.297 1.00 98.44 207 LYS A C 1
ATOM 1556 O O . LYS A 1 207 ? -12.713 5.659 6.653 1.00 98.44 207 LYS A O 1
ATOM 1561 N N . TYR A 1 208 ? -12.012 7.018 8.305 1.00 98.50 208 TYR A N 1
ATOM 1562 C CA . TYR A 1 208 ? -10.962 6.141 8.823 1.00 98.50 208 TYR A CA 1
ATOM 1563 C C . TYR A 1 208 ? -11.433 5.473 10.111 1.00 98.50 208 TYR A C 1
ATOM 1565 O O . TYR A 1 208 ? -11.943 6.156 10.998 1.00 98.50 208 TYR A O 1
ATOM 1573 N N . TYR A 1 209 ? -11.222 4.166 10.237 1.00 98.69 209 TYR A N 1
ATOM 1574 C CA . TYR A 1 209 ? -11.593 3.394 11.422 1.00 98.69 209 TYR A CA 1
ATOM 1575 C C . TYR A 1 209 ? -10.443 2.525 11.915 1.00 98.69 209 TYR A C 1
ATOM 1577 O O . TYR A 1 209 ? -9.602 2.083 11.135 1.00 98.69 209 TYR A O 1
ATOM 1585 N N . GLY A 1 210 ? -10.424 2.247 13.215 1.00 98.25 210 GLY A N 1
ATOM 1586 C CA . GLY A 1 210 ? -9.376 1.450 13.842 1.00 98.25 210 GLY A CA 1
ATOM 1587 C C . GLY A 1 210 ? -9.698 1.074 15.282 1.00 98.25 210 GLY A C 1
ATOM 1588 O O . GLY A 1 210 ? -10.717 1.491 15.837 1.00 98.25 210 GLY A O 1
ATOM 1589 N N . PHE A 1 211 ? -8.794 0.319 15.901 1.00 97.94 211 PHE A N 1
ATOM 1590 C CA . PHE A 1 211 ? -8.757 0.156 17.354 1.00 97.94 211 PHE A CA 1
ATOM 1591 C C . PHE A 1 211 ? -7.782 1.168 17.958 1.00 97.94 211 PHE A C 1
ATOM 1593 O O . PHE A 1 211 ? -6.630 1.265 17.532 1.00 97.94 211 PHE A O 1
ATOM 1600 N N . ASP A 1 212 ? -8.245 1.928 18.947 1.00 94.94 212 ASP A N 1
ATOM 1601 C CA . ASP A 1 212 ? -7.419 2.906 19.650 1.00 94.94 212 ASP A CA 1
ATOM 1602 C C . ASP A 1 212 ? -6.498 2.272 20.712 1.00 94.94 212 ASP A C 1
ATOM 1604 O O . ASP A 1 212 ? -6.425 1.052 20.876 1.00 94.94 212 ASP A O 1
ATOM 1608 N N . LYS A 1 213 ? -5.769 3.122 21.450 1.00 91.44 213 LYS A N 1
ATOM 1609 C CA . LYS A 1 213 ? -4.785 2.709 22.467 1.00 91.44 213 LYS A CA 1
ATOM 1610 C C . LYS A 1 213 ? -5.385 1.860 23.603 1.00 91.44 213 LYS A C 1
ATOM 1612 O O . LYS A 1 213 ? -4.630 1.147 24.255 1.00 91.44 213 LYS A O 1
ATOM 1617 N N . ILE A 1 214 ? -6.701 1.927 23.838 1.00 92.19 214 ILE A N 1
ATOM 1618 C CA . ILE A 1 214 ? -7.413 1.134 24.859 1.00 92.19 214 ILE A CA 1
ATOM 1619 C C . ILE A 1 214 ? -8.202 -0.040 24.250 1.00 92.19 214 ILE A C 1
ATOM 1621 O O . ILE A 1 214 ? -8.913 -0.750 24.958 1.00 92.19 214 ILE A O 1
ATOM 1625 N N . GLY A 1 215 ? -8.075 -0.276 22.940 1.00 93.62 215 GLY A N 1
ATOM 1626 C CA . GLY A 1 215 ? -8.749 -1.366 22.240 1.00 93.62 215 GLY A CA 1
ATOM 1627 C C . GLY A 1 215 ? -10.239 -1.118 21.987 1.00 93.62 215 GLY A C 1
ATOM 1628 O O . GLY A 1 215 ? -10.979 -2.088 21.767 1.00 93.62 215 GLY A O 1
ATOM 1629 N N . LYS A 1 216 ? -10.687 0.146 22.007 1.00 96.38 216 LYS A N 1
ATOM 1630 C CA . LYS A 1 216 ? -12.024 0.552 21.560 1.00 96.38 216 LYS A CA 1
ATOM 1631 C C . LYS A 1 216 ? -11.997 0.778 20.049 1.00 96.38 216 LYS A C 1
ATOM 1633 O O . LYS A 1 216 ? -11.097 1.435 19.528 1.00 96.38 216 LYS A O 1
ATOM 1638 N N . PHE A 1 217 ? -12.978 0.222 19.342 1.00 98.44 217 PHE A N 1
ATOM 1639 C CA . PHE A 1 217 ? -13.165 0.501 17.920 1.00 98.44 217 PHE A CA 1
ATOM 1640 C C . PHE A 1 217 ? -13.827 1.871 17.745 1.00 98.44 217 PHE A C 1
ATOM 1642 O O . PHE A 1 217 ? -14.809 2.164 18.433 1.00 98.44 217 PHE A O 1
ATOM 1649 N N . ARG A 1 218 ? -13.295 2.716 16.857 1.00 98.31 218 ARG A N 1
ATOM 1650 C CA . ARG A 1 218 ? -13.849 4.052 16.581 1.00 98.31 218 ARG A CA 1
ATOM 1651 C C . ARG A 1 218 ? -13.412 4.611 15.230 1.00 98.31 218 ARG A C 1
ATOM 1653 O O . ARG A 1 218 ? -12.504 4.083 14.591 1.00 98.31 218 ARG A O 1
ATOM 1660 N N . MET A 1 219 ? -14.051 5.714 14.841 1.00 98.31 219 MET A N 1
ATOM 1661 C CA . MET A 1 219 ? -13.565 6.604 13.787 1.00 98.31 219 MET A CA 1
ATOM 1662 C C . MET A 1 219 ? -12.331 7.391 14.267 1.00 98.31 219 MET A C 1
ATOM 1664 O O . MET A 1 219 ? -12.215 7.695 15.460 1.00 98.31 219 MET A O 1
ATOM 1668 N N . PHE A 1 220 ? -11.443 7.734 13.336 1.00 98.12 220 PHE A N 1
ATOM 1669 C CA . PHE A 1 220 ? -10.267 8.585 13.538 1.00 98.12 220 PHE A CA 1
ATOM 1670 C C . PHE A 1 220 ? -10.342 9.837 12.653 1.00 98.12 220 PHE A C 1
ATOM 1672 O O . PHE A 1 220 ? -10.898 9.785 11.551 1.00 98.12 220 PHE A O 1
ATOM 1679 N N . THR A 1 221 ? -9.781 10.955 13.122 1.00 97.44 221 THR A N 1
ATOM 1680 C CA . THR A 1 221 ? -9.567 12.149 12.280 1.00 97.44 221 THR A CA 1
ATOM 1681 C C . THR A 1 221 ? -8.360 11.959 11.358 1.00 97.44 221 THR A C 1
ATOM 1683 O O . THR A 1 221 ? -7.559 11.044 11.553 1.00 97.44 221 THR A O 1
ATOM 1686 N N . GLU A 1 222 ? -8.203 12.814 10.342 1.00 94.38 222 GLU A N 1
ATOM 1687 C CA . GLU A 1 222 ? -7.038 12.726 9.449 1.00 94.38 222 GLU A CA 1
ATOM 1688 C C . GLU A 1 222 ? -5.724 12.992 10.204 1.00 94.38 222 GLU A C 1
ATOM 1690 O O . GLU A 1 222 ? -4.747 12.279 9.982 1.00 94.38 222 GLU A O 1
ATOM 1695 N N . ASP A 1 223 ? -5.728 13.922 11.165 1.00 94.56 223 ASP A N 1
ATOM 1696 C CA . ASP A 1 223 ? -4.575 14.223 12.023 1.00 94.56 223 ASP A CA 1
ATOM 1697 C C . ASP A 1 223 ? -4.173 13.020 12.891 1.00 94.56 223 ASP A C 1
ATOM 1699 O O . ASP A 1 223 ? -3.005 12.634 12.915 1.00 94.56 223 ASP A O 1
ATOM 1703 N N . GLU A 1 224 ? -5.139 12.349 13.534 1.00 95.38 224 GLU A N 1
ATOM 1704 C CA . GLU A 1 224 ? -4.861 11.139 14.321 1.00 95.38 224 GLU A CA 1
ATOM 1705 C C . GLU A 1 224 ? -4.310 9.996 13.456 1.00 95.38 224 GLU A C 1
ATOM 1707 O O . GLU A 1 224 ? -3.467 9.218 13.905 1.00 95.38 224 GLU A O 1
ATOM 1712 N N . VAL A 1 225 ? -4.782 9.866 12.210 1.00 94.81 225 VAL A N 1
ATOM 1713 C CA . VAL A 1 225 ? -4.239 8.878 11.269 1.00 94.81 225 VAL A CA 1
ATOM 1714 C C . VAL A 1 225 ? -2.807 9.238 10.890 1.00 94.81 225 VAL A C 1
ATOM 1716 O O . VAL A 1 225 ? -1.958 8.349 10.882 1.00 94.81 225 VAL A O 1
ATOM 1719 N N . LEU A 1 226 ? -2.507 10.515 10.633 1.00 91.12 226 LEU A N 1
ATOM 1720 C CA . LEU A 1 226 ? -1.148 10.979 10.340 1.00 91.12 226 LEU A CA 1
ATOM 1721 C C . LEU A 1 226 ? -0.178 10.688 11.498 1.00 91.12 226 LEU A C 1
ATOM 1723 O O . LEU A 1 226 ? 0.910 10.178 11.232 1.00 91.12 226 LEU A O 1
ATOM 1727 N N . GLU A 1 227 ? -0.583 10.915 12.754 1.00 90.75 227 GLU A N 1
ATOM 1728 C CA . GLU A 1 227 ? 0.198 10.547 13.951 1.00 90.75 227 GLU A CA 1
ATOM 1729 C C . GLU A 1 227 ? 0.473 9.037 14.067 1.00 90.75 227 GLU A C 1
ATOM 1731 O O . GLU A 1 227 ? 1.483 8.623 14.636 1.00 90.75 227 GLU A O 1
ATOM 1736 N N . ILE A 1 228 ? -0.438 8.195 13.571 1.00 89.88 228 ILE A N 1
ATOM 1737 C CA . ILE A 1 228 ? -0.301 6.735 13.622 1.00 89.88 228 ILE A CA 1
ATOM 1738 C C . ILE A 1 228 ? 0.619 6.235 12.503 1.00 89.88 228 ILE A C 1
ATOM 1740 O O . ILE A 1 228 ? 1.533 5.452 12.764 1.00 89.88 228 ILE A O 1
ATOM 1744 N N . VAL A 1 229 ? 0.381 6.662 11.260 1.00 85.12 229 VAL A N 1
ATOM 1745 C CA . VAL A 1 229 ? 0.969 6.023 10.068 1.00 85.12 229 VAL A CA 1
ATOM 1746 C C . VAL A 1 229 ? 2.300 6.633 9.624 1.00 85.12 229 VAL A C 1
ATOM 1748 O O . VAL A 1 229 ? 2.967 6.049 8.771 1.00 85.12 229 VAL A O 1
ATOM 1751 N N . ARG A 1 230 ? 2.703 7.791 10.169 1.00 79.62 230 ARG A N 1
ATOM 1752 C CA . ARG A 1 230 ? 3.995 8.433 9.871 1.00 79.62 230 ARG A CA 1
ATOM 1753 C C . ARG A 1 230 ? 4.942 8.348 11.075 1.00 79.62 230 ARG A C 1
ATOM 1755 O O . ARG A 1 230 ? 4.822 9.156 11.995 1.00 79.62 230 ARG A O 1
ATOM 1762 N N . PRO A 1 231 ? 5.901 7.406 11.087 1.00 56.94 231 PRO A N 1
ATOM 1763 C CA . PRO A 1 231 ? 6.922 7.360 12.120 1.00 56.94 231 PRO A CA 1
ATOM 1764 C C . PRO A 1 231 ? 7.969 8.447 11.853 1.00 56.94 231 PRO A C 1
ATOM 1766 O O . PRO A 1 231 ? 8.944 8.203 11.147 1.00 56.94 231 PRO A O 1
ATOM 1769 N N . PHE A 1 232 ? 7.784 9.599 12.502 1.00 44.94 232 PHE A N 1
ATOM 1770 C CA . PHE A 1 232 ? 8.738 10.713 12.586 1.00 44.94 232 PHE A CA 1
ATOM 1771 C C . PHE A 1 232 ? 8.914 11.545 11.294 1.00 44.94 232 PHE A C 1
ATOM 1773 O O . PHE A 1 232 ? 8.853 11.037 10.174 1.00 44.94 232 PHE A O 1
ATOM 1780 N N . TYR A 1 233 ? 9.096 12.856 11.495 1.00 42.00 233 TYR A N 1
ATOM 1781 C CA . TYR A 1 233 ? 9.629 13.816 10.520 1.00 42.00 233 TYR A CA 1
ATOM 1782 C C . TYR A 1 233 ? 11.124 14.019 10.796 1.00 42.00 233 TYR A C 1
ATOM 1784 O O . TYR A 1 233 ? 11.498 13.899 11.987 1.00 42.00 233 TYR A O 1
#

Sequence (233 aa):
MKKENFLNKIIRKLKKLFSKSKINKTLGKASPCVTLMSESKSETEGEFSPSATLGIQSQSYTKGDLSPSATLGYNSKSKTDGWFSPSATLEENSKSQTQGVCSPCTTLGKISESRTEGSYSHSATFGDHSQSYTKGESAYSVTLGKYSLSSTKGKNSITCTVGNRSIVKAHHGLVIIVKYDKNNNPLTAYSALVGGKILDVTIEPDKYYGFDKIGKFRMFTEDEVLEIVRPFY